Protein AF-A0A6B1DCE7-F1 (afdb_monomer_lite)

Sequence (187 aa):
MTRAYEGALPPVNQLILGILLLEETENAVTGAQAASMLTLWQALQSGTIQNQTERAALLRQIEGTLTESQIQAIGGLQLTFTDLNQWAQDNGIEMPRFGQGGQGGQGGQGGQGGILADMSQEERAAFRQEMQNLSPEERRERLQEMGVEIPEGGFQGQGGQGGPGGGGRLSFLMGPLIELLESKAAF

pLDDT: mean 73.93, std 21.39, range [27.8, 96.31]

Secondary structure (DSSP, 8-state):
-----TTBPPHHHHHHHHHHHHTTSTTPPPHHHHHHHHHHHHHHHTS----HHHHHHHHHHHHTTS-HHHHHHHHHT--BHHHHHHHHHHTT-----TTS--S-------S---GGGTS-HHHHHHHHHHHHHS-HHHHHHHHHHTT----TTTT-----S--SSTTTTSGGGHHHHHHHHHHHHT-

Structure (mmCIF, N/CA/C/O backbone):
data_AF-A0A6B1DCE7-F1
#
_entry.id   AF-A0A6B1DCE7-F1
#
loop_
_atom_site.group_PDB
_atom_site.id
_atom_site.type_symbol
_atom_site.label_atom_id
_atom_site.label_alt_id
_atom_site.label_comp_id
_atom_site.label_asym_id
_atom_site.label_entity_id
_atom_site.label_seq_id
_atom_site.pdbx_PDB_ins_code
_atom_site.Cartn_x
_atom_site.Cartn_y
_atom_site.Cartn_z
_atom_site.occupancy
_atom_site.B_iso_or_equiv
_atom_site.auth_seq_id
_atom_site.auth_comp_id
_atom_site.auth_asym_id
_atom_site.auth_atom_id
_atom_site.pdbx_PDB_model_num
ATOM 1 N N . MET A 1 1 ? 10.434 -6.319 9.485 1.00 51.53 1 MET A N 1
ATOM 2 C CA . MET A 1 1 ? 10.815 -6.504 8.075 1.00 51.53 1 MET A CA 1
ATOM 3 C C . MET A 1 1 ? 10.177 -7.779 7.556 1.00 51.53 1 MET A C 1
ATOM 5 O O . MET A 1 1 ? 10.291 -8.818 8.201 1.00 51.53 1 MET A O 1
ATOM 9 N N . THR A 1 2 ? 9.501 -7.692 6.414 1.00 57.50 2 THR A N 1
ATOM 10 C CA . THR A 1 2 ? 8.890 -8.818 5.696 1.00 57.50 2 THR A CA 1
ATOM 11 C C . THR A 1 2 ? 9.949 -9.817 5.220 1.00 57.50 2 THR A C 1
ATOM 13 O O . THR A 1 2 ? 11.090 -9.451 4.926 1.00 57.50 2 THR A O 1
ATOM 16 N N . ARG A 1 3 ? 9.608 -11.110 5.251 1.00 65.06 3 ARG A N 1
ATOM 17 C CA . ARG A 1 3 ? 10.576 -12.206 5.101 1.00 65.06 3 ARG A CA 1
ATOM 18 C C . ARG A 1 3 ? 10.869 -12.479 3.625 1.00 65.06 3 ARG A C 1
ATOM 20 O O . ARG A 1 3 ? 9.986 -12.367 2.778 1.00 65.06 3 ARG A O 1
ATOM 27 N N . ALA A 1 4 ? 12.108 -12.869 3.335 1.00 65.19 4 ALA A N 1
ATOM 28 C CA . ALA A 1 4 ? 12.479 -13.440 2.047 1.00 65.19 4 ALA A CA 1
ATOM 29 C C . ALA A 1 4 ? 12.208 -14.952 2.090 1.00 65.19 4 ALA A C 1
ATOM 31 O O . ALA A 1 4 ? 12.854 -15.681 2.840 1.00 65.19 4 ALA A O 1
ATOM 32 N N . TYR A 1 5 ? 11.227 -15.399 1.317 1.00 77.31 5 TYR A N 1
ATOM 33 C CA . TYR A 1 5 ? 10.915 -16.803 1.040 1.00 77.31 5 TYR A CA 1
ATOM 34 C C . TYR A 1 5 ? 10.650 -16.947 -0.463 1.00 77.31 5 TYR A C 1
ATOM 36 O O . TYR A 1 5 ? 10.593 -15.955 -1.194 1.00 77.31 5 TYR A O 1
ATOM 44 N N . GLU A 1 6 ? 10.562 -18.180 -0.947 1.00 71.50 6 GLU A N 1
ATOM 45 C CA . GLU A 1 6 ? 10.393 -18.452 -2.373 1.00 71.50 6 GLU A CA 1
ATOM 46 C C . GLU A 1 6 ? 9.098 -17.821 -2.907 1.00 71.50 6 GLU A C 1
ATOM 48 O O . GLU A 1 6 ? 8.027 -17.996 -2.334 1.00 71.50 6 GLU A O 1
ATOM 53 N N . GLY A 1 7 ? 9.209 -17.030 -3.978 1.00 76.00 7 GLY A N 1
ATOM 54 C CA . GLY A 1 7 ? 8.063 -16.336 -4.577 1.00 76.00 7 GLY A CA 1
ATOM 55 C C . GLY A 1 7 ? 7.512 -15.149 -3.776 1.00 76.00 7 GLY A C 1
ATOM 56 O O . GLY A 1 7 ? 6.496 -14.583 -4.186 1.00 76.00 7 GLY A O 1
ATOM 57 N N . ALA A 1 8 ? 8.167 -14.751 -2.678 1.00 83.94 8 ALA A N 1
ATOM 58 C CA . ALA A 1 8 ? 7.750 -13.612 -1.866 1.00 83.94 8 ALA A CA 1
ATOM 59 C C . ALA A 1 8 ? 7.678 -12.322 -2.693 1.00 83.94 8 ALA A C 1
ATOM 61 O O . ALA A 1 8 ? 8.561 -12.027 -3.508 1.00 83.94 8 ALA A O 1
ATOM 62 N N . LEU A 1 9 ? 6.653 -11.510 -2.435 1.00 86.00 9 LEU A N 1
ATOM 63 C CA . LEU A 1 9 ? 6.586 -10.171 -3.012 1.00 86.00 9 LEU A CA 1
ATOM 64 C C . LEU A 1 9 ? 7.781 -9.319 -2.547 1.00 86.00 9 LEU A C 1
ATOM 66 O O . LEU A 1 9 ? 8.346 -9.550 -1.474 1.00 86.00 9 LEU A O 1
ATOM 70 N N . PRO A 1 10 ? 8.159 -8.268 -3.294 1.00 86.38 10 PRO A N 1
ATOM 71 C CA . PRO A 1 10 ? 9.117 -7.286 -2.797 1.00 86.38 10 PRO A CA 1
ATOM 72 C C . PRO A 1 10 ? 8.680 -6.717 -1.430 1.00 86.38 10 PRO A C 1
ATOM 74 O O . PRO A 1 10 ? 7.480 -6.511 -1.231 1.00 86.38 10 PRO A O 1
ATOM 77 N N . PRO A 1 11 ? 9.606 -6.410 -0.498 1.00 86.50 11 PRO A N 1
ATOM 78 C CA . PRO A 1 11 ? 9.264 -6.066 0.888 1.00 86.50 11 PRO A CA 1
ATOM 79 C C . PRO A 1 11 ? 8.241 -4.938 1.054 1.00 86.50 11 PRO A C 1
ATOM 81 O O . PRO A 1 11 ? 7.346 -5.037 1.889 1.00 86.50 11 PRO A O 1
ATOM 84 N N . VAL A 1 12 ? 8.346 -3.893 0.229 1.00 87.62 12 VAL A N 1
ATOM 85 C CA . VAL A 1 12 ? 7.405 -2.760 0.216 1.00 87.62 12 VAL A CA 1
ATOM 86 C C . VAL A 1 12 ? 6.000 -3.211 -0.170 1.00 87.62 12 VAL A C 1
ATOM 88 O O . VAL A 1 12 ? 5.023 -2.743 0.396 1.00 87.62 12 VAL A O 1
ATOM 91 N N . ASN A 1 13 ? 5.885 -4.163 -1.087 1.00 88.88 13 ASN A N 1
ATOM 92 C CA . ASN A 1 13 ? 4.596 -4.621 -1.589 1.00 88.88 13 ASN A CA 1
ATOM 93 C C . ASN A 1 13 ? 3.954 -5.607 -0.618 1.00 88.88 13 ASN A C 1
ATOM 95 O O . ASN A 1 13 ? 2.744 -5.565 -0.442 1.00 88.88 13 ASN A O 1
ATOM 99 N N . GLN A 1 14 ? 4.764 -6.427 0.066 1.00 91.38 14 GLN A N 1
ATOM 100 C CA . GLN A 1 14 ? 4.292 -7.202 1.216 1.00 91.38 14 GLN A CA 1
ATOM 101 C C . GLN A 1 14 ? 3.740 -6.279 2.310 1.00 91.38 14 GLN A C 1
ATOM 103 O O . GLN A 1 14 ? 2.728 -6.602 2.914 1.00 91.38 14 GLN A O 1
ATOM 108 N N . LEU A 1 15 ? 4.376 -5.127 2.554 1.00 91.94 15 LEU A N 1
ATOM 109 C CA . LEU A 1 15 ? 3.881 -4.157 3.530 1.00 91.94 15 LEU A CA 1
ATOM 110 C C . LEU A 1 15 ? 2.551 -3.536 3.081 1.00 91.94 15 LEU A C 1
ATOM 112 O O . LEU A 1 15 ? 1.607 -3.521 3.860 1.00 91.94 15 LEU A O 1
ATOM 116 N N . ILE A 1 16 ? 2.460 -3.069 1.832 1.00 93.25 16 ILE A N 1
ATOM 117 C CA . ILE A 1 16 ? 1.236 -2.449 1.302 1.00 93.25 16 ILE A CA 1
ATOM 118 C C . ILE A 1 16 ? 0.069 -3.447 1.295 1.00 93.25 16 ILE A C 1
ATOM 120 O O . ILE A 1 16 ? -0.969 -3.178 1.894 1.00 93.25 16 ILE A O 1
ATOM 124 N N . LEU A 1 17 ? 0.245 -4.610 0.656 1.00 93.12 17 LEU A N 1
ATOM 125 C CA . LEU A 1 17 ? -0.795 -5.640 0.585 1.00 93.12 17 LEU A CA 1
ATOM 126 C C . LEU A 1 17 ? -1.107 -6.217 1.970 1.00 93.12 17 LEU A C 1
ATOM 128 O O . LEU A 1 17 ? -2.260 -6.485 2.279 1.00 93.12 17 LEU A O 1
ATOM 132 N N . GLY A 1 18 ? -0.096 -6.346 2.828 1.00 94.44 18 GLY A N 1
ATOM 133 C CA . GLY A 1 18 ? -0.274 -6.752 4.214 1.00 94.44 18 GLY A CA 1
ATOM 134 C C . GLY A 1 18 ? -1.189 -5.803 4.979 1.00 94.44 18 GLY A C 1
ATOM 135 O O . GLY A 1 18 ? -2.140 -6.268 5.589 1.00 94.44 18 GLY A O 1
ATOM 136 N N . ILE A 1 19 ? -0.956 -4.487 4.905 1.00 94.88 19 ILE A N 1
ATOM 137 C CA . ILE A 1 19 ? -1.818 -3.480 5.548 1.00 94.88 19 ILE A CA 1
ATOM 138 C C . ILE A 1 19 ? -3.258 -3.576 5.032 1.00 94.88 19 ILE A C 1
ATOM 140 O O . ILE A 1 19 ? -4.184 -3.518 5.832 1.00 94.88 19 ILE A O 1
ATOM 144 N N . LEU A 1 20 ? -3.445 -3.768 3.723 1.00 95.00 20 LEU A N 1
ATOM 145 C CA . LEU A 1 20 ? -4.772 -3.938 3.125 1.00 95.00 20 LEU A CA 1
ATOM 146 C C . LEU A 1 20 ? -5.492 -5.183 3.666 1.00 95.00 20 LEU A C 1
ATOM 148 O O . LEU A 1 20 ? -6.671 -5.115 3.986 1.00 95.00 20 LEU A O 1
ATOM 152 N N . LEU A 1 21 ? -4.780 -6.302 3.811 1.00 94.56 21 LEU A N 1
ATOM 153 C CA . LEU A 1 21 ? -5.347 -7.559 4.308 1.00 94.56 21 LEU A CA 1
ATOM 154 C C . LEU A 1 21 ? -5.542 -7.584 5.830 1.00 94.56 21 LEU A C 1
ATOM 156 O O . LEU A 1 21 ? -6.381 -8.335 6.320 1.00 94.56 21 LEU A O 1
ATOM 160 N N . LEU A 1 22 ? -4.812 -6.763 6.594 1.00 95.00 22 LEU A N 1
ATOM 161 C CA . LEU A 1 22 ? -5.027 -6.642 8.042 1.00 95.00 22 LEU A CA 1
ATOM 162 C C . LEU A 1 22 ? -6.440 -6.161 8.383 1.00 95.00 22 LEU A C 1
ATOM 164 O O . LEU A 1 22 ? -6.936 -6.483 9.461 1.00 95.00 22 LEU A O 1
ATOM 168 N N . GLU A 1 23 ? -7.089 -5.430 7.482 1.00 91.94 23 GLU A N 1
ATOM 169 C CA . GLU A 1 23 ? -8.447 -4.911 7.661 1.00 91.94 23 GLU A CA 1
ATOM 170 C C . GLU A 1 23 ? -9.513 -5.982 7.820 1.00 91.94 23 GLU A C 1
ATOM 172 O O . GLU A 1 23 ? -10.524 -5.763 8.482 1.00 91.94 23 GLU A O 1
ATOM 177 N N . GLU A 1 24 ? -9.260 -7.164 7.274 1.00 86.44 24 GLU A N 1
ATOM 178 C CA . GLU A 1 24 ? -10.148 -8.313 7.410 1.00 86.44 24 GLU A CA 1
ATOM 179 C C . GLU A 1 24 ? -9.849 -9.122 8.684 1.00 86.44 24 GLU A C 1
ATOM 181 O O . GLU A 1 24 ? -10.349 -10.231 8.868 1.00 86.44 24 GLU A O 1
ATOM 186 N N . THR A 1 25 ? -9.022 -8.578 9.584 1.00 89.94 25 THR A N 1
ATOM 187 C CA . THR A 1 25 ? -8.556 -9.252 10.799 1.00 89.94 25 THR A CA 1
ATOM 188 C C . THR A 1 25 ? -8.749 -8.390 12.045 1.00 89.94 25 THR A C 1
ATOM 190 O O . THR A 1 25 ? -8.992 -7.187 11.989 1.00 89.94 25 THR A O 1
ATOM 193 N N . GLU A 1 26 ? -8.550 -9.000 13.213 1.00 90.50 26 GLU A N 1
ATOM 194 C CA . GLU A 1 26 ? -8.489 -8.292 14.501 1.00 90.50 26 GLU A CA 1
ATOM 195 C C . GLU A 1 26 ? -7.311 -7.305 14.616 1.00 90.50 26 GLU A C 1
ATOM 197 O O . GLU A 1 26 ? -7.282 -6.476 15.522 1.00 90.50 26 GLU A O 1
ATOM 202 N N . ASN A 1 27 ? -6.348 -7.375 13.692 1.00 93.75 27 ASN A N 1
ATOM 203 C CA . ASN A 1 27 ? -5.159 -6.530 13.657 1.00 93.75 27 ASN A CA 1
ATOM 204 C C . ASN A 1 27 ? -5.308 -5.334 12.695 1.00 93.75 27 ASN A C 1
ATOM 206 O O . ASN A 1 27 ? -4.298 -4.740 12.308 1.00 93.75 27 ASN A O 1
ATOM 210 N N . ALA A 1 28 ? -6.536 -4.970 12.311 1.00 95.31 28 ALA A N 1
ATOM 211 C CA . ALA A 1 28 ? -6.817 -3.807 11.468 1.00 95.31 28 ALA A CA 1
ATOM 212 C C . ALA A 1 28 ? -6.093 -2.545 11.967 1.00 95.31 28 ALA A C 1
ATOM 214 O O . ALA A 1 28 ? -5.902 -2.343 13.174 1.00 95.31 28 ALA A O 1
ATOM 215 N N . VAL A 1 29 ? -5.666 -1.682 11.044 1.00 95.19 29 VAL A N 1
ATOM 216 C CA . VAL A 1 29 ? -4.935 -0.474 11.445 1.00 95.19 29 VAL A CA 1
ATOM 217 C C . VAL A 1 29 ? -5.897 0.528 12.087 1.00 95.19 29 VAL A C 1
ATOM 219 O O . VAL A 1 29 ? -7.064 0.638 11.714 1.00 95.19 29 VAL A O 1
ATOM 222 N N . THR A 1 30 ? -5.432 1.250 13.103 1.00 95.75 30 THR A N 1
ATOM 223 C CA . THR A 1 30 ? -6.243 2.271 13.792 1.00 95.75 30 THR A CA 1
ATOM 224 C C . THR A 1 30 ? -6.254 3.592 13.017 1.00 95.75 30 THR A C 1
ATOM 226 O O . THR A 1 30 ? -5.345 3.852 12.228 1.00 95.75 30 THR A O 1
ATOM 229 N N . GLY A 1 31 ? -7.224 4.477 13.282 1.00 94.88 31 GLY A N 1
ATOM 230 C CA . GLY A 1 31 ? -7.277 5.810 12.659 1.00 94.88 31 GLY A CA 1
ATOM 231 C C . GLY A 1 31 ? -6.020 6.655 12.915 1.00 94.88 31 GLY A C 1
ATOM 232 O O . GLY A 1 31 ? -5.472 7.265 11.999 1.00 94.88 31 GLY A O 1
ATOM 233 N N . ALA A 1 32 ? -5.467 6.598 14.133 1.00 94.69 32 ALA A N 1
ATOM 234 C CA . ALA A 1 32 ? -4.225 7.298 14.484 1.00 94.69 32 ALA A CA 1
ATOM 235 C C . ALA A 1 32 ? -2.997 6.771 13.713 1.00 94.69 32 ALA A C 1
ATOM 237 O O . ALA A 1 32 ? -2.148 7.549 13.263 1.00 94.69 32 ALA A O 1
ATOM 238 N N . GLN A 1 33 ? -2.908 5.448 13.533 1.00 96.06 33 GLN A N 1
ATOM 239 C CA . GLN A 1 33 ? -1.874 4.834 12.696 1.00 96.06 33 GLN A CA 1
ATOM 240 C C . GLN A 1 33 ? -2.069 5.216 11.228 1.00 96.06 33 GLN A C 1
ATOM 242 O O . GLN A 1 33 ? -1.103 5.581 10.559 1.00 96.06 33 GLN A O 1
ATOM 247 N N . ALA A 1 34 ? -3.314 5.192 10.746 1.00 96.31 34 ALA A N 1
ATOM 248 C CA . ALA A 1 34 ? -3.653 5.524 9.373 1.00 96.31 34 ALA A CA 1
ATOM 249 C C . ALA A 1 34 ? -3.264 6.963 9.009 1.00 96.31 34 ALA A C 1
ATOM 251 O O . ALA A 1 34 ? -2.566 7.167 8.019 1.00 96.31 34 ALA A O 1
ATOM 252 N N . ALA A 1 35 ? -3.603 7.942 9.854 1.00 94.94 35 ALA A N 1
ATOM 253 C CA . ALA A 1 35 ? -3.233 9.344 9.653 1.00 94.94 35 ALA A CA 1
ATOM 254 C C . ALA A 1 35 ? -1.707 9.548 9.586 1.00 94.94 35 ALA A C 1
ATOM 256 O O . ALA A 1 35 ? -1.194 10.280 8.733 1.00 94.94 35 ALA A O 1
ATOM 257 N N . SER A 1 36 ? -0.969 8.855 10.460 1.00 94.75 36 SER A N 1
ATOM 258 C CA . SER A 1 36 ? 0.497 8.895 10.483 1.00 94.75 36 SER A CA 1
ATOM 259 C C . SER A 1 36 ? 1.099 8.291 9.209 1.00 94.75 36 SER A C 1
ATOM 261 O O . SER A 1 36 ? 1.980 8.889 8.591 1.00 94.75 36 SER A O 1
ATOM 263 N N . MET A 1 37 ? 0.608 7.122 8.787 1.00 95.56 37 MET A N 1
ATOM 264 C CA . MET A 1 37 ? 1.077 6.436 7.581 1.00 95.56 37 MET A CA 1
ATOM 265 C C . MET A 1 37 ? 0.727 7.190 6.301 1.00 95.56 37 MET A C 1
ATOM 267 O O . MET A 1 37 ? 1.562 7.251 5.401 1.00 95.56 37 MET A O 1
ATOM 271 N N . LEU A 1 38 ? -0.469 7.779 6.217 1.00 94.62 38 LEU A N 1
ATOM 272 C CA . LEU A 1 38 ? -0.962 8.481 5.031 1.00 94.62 38 LEU A CA 1
ATOM 273 C C . LEU A 1 38 ? 0.033 9.544 4.557 1.00 94.62 38 LEU A C 1
ATOM 275 O O . LEU A 1 38 ? 0.429 9.557 3.393 1.00 94.62 38 LEU A O 1
ATOM 279 N N . THR A 1 39 ? 0.518 10.368 5.487 1.00 92.94 39 THR A N 1
ATOM 280 C CA . THR A 1 39 ? 1.479 11.438 5.183 1.00 92.94 39 THR A CA 1
ATOM 281 C C . THR A 1 39 ? 2.796 10.874 4.629 1.00 92.94 39 THR A C 1
ATOM 283 O O . THR A 1 39 ? 3.367 11.406 3.676 1.00 92.94 39 THR A O 1
ATOM 286 N N . LEU A 1 40 ? 3.277 9.763 5.195 1.00 93.19 40 LEU A N 1
ATOM 287 C CA . LEU A 1 40 ? 4.529 9.122 4.784 1.00 93.19 40 LEU A CA 1
ATOM 288 C C . LEU A 1 40 ? 4.408 8.450 3.409 1.00 93.19 40 LEU A C 1
ATOM 290 O O . LEU A 1 40 ? 5.321 8.548 2.585 1.00 93.19 40 LEU A O 1
ATOM 294 N N . TRP A 1 41 ? 3.276 7.801 3.134 1.00 92.94 41 TRP A N 1
ATOM 295 C CA . TRP A 1 41 ? 3.000 7.179 1.841 1.00 92.94 41 TRP A CA 1
ATOM 296 C C . TRP A 1 41 ? 2.812 8.211 0.728 1.00 92.94 41 TRP A C 1
ATOM 298 O O . TRP A 1 41 ? 3.367 8.029 -0.356 1.00 92.94 41 TRP A O 1
ATOM 308 N N . GLN A 1 42 ? 2.128 9.326 0.997 1.00 90.75 42 GLN A N 1
ATOM 309 C CA . GLN A 1 42 ? 2.006 10.437 0.047 1.00 90.75 42 GLN A CA 1
ATOM 310 C C . GLN A 1 42 ? 3.374 11.057 -0.280 1.00 90.75 42 GLN A C 1
ATOM 312 O O . GLN A 1 42 ? 3.669 11.326 -1.448 1.00 90.75 42 GLN A O 1
ATOM 317 N N . ALA A 1 43 ? 4.256 11.214 0.715 1.00 89.56 43 ALA A N 1
ATOM 318 C CA . ALA A 1 43 ? 5.625 11.678 0.484 1.00 89.56 43 ALA A CA 1
ATOM 319 C C . ALA A 1 43 ? 6.399 10.727 -0.450 1.00 89.56 43 ALA A C 1
ATOM 321 O O . ALA A 1 43 ? 7.022 11.180 -1.414 1.00 89.56 43 ALA A O 1
ATOM 322 N N . LEU A 1 44 ? 6.293 9.410 -0.234 1.00 87.00 44 LEU A N 1
ATOM 323 C CA . LEU A 1 44 ? 6.890 8.399 -1.116 1.00 87.00 44 LEU A CA 1
ATOM 324 C C . LEU A 1 44 ? 6.282 8.399 -2.528 1.00 87.00 44 LEU A C 1
ATOM 326 O O . LEU A 1 44 ? 7.015 8.200 -3.500 1.00 87.00 44 LEU A O 1
ATOM 330 N N . GLN A 1 45 ? 4.972 8.628 -2.653 1.00 84.94 45 GLN A N 1
ATOM 331 C CA . GLN A 1 45 ? 4.258 8.660 -3.934 1.00 84.94 45 GLN A CA 1
ATOM 332 C C . GLN A 1 45 ? 4.588 9.902 -4.762 1.00 84.94 45 GLN A C 1
ATOM 334 O O . GLN A 1 45 ? 4.678 9.810 -5.984 1.00 84.94 45 GLN A O 1
ATOM 339 N N . SER A 1 46 ? 4.809 11.048 -4.111 1.00 84.38 46 SER A N 1
ATOM 340 C CA . SER A 1 46 ? 5.084 12.328 -4.779 1.00 84.38 46 SER A CA 1
ATOM 341 C C . SER A 1 46 ? 6.302 12.297 -5.711 1.00 84.38 46 SER A C 1
ATOM 343 O O . SER A 1 46 ? 6.461 13.176 -6.554 1.00 84.38 46 SER A O 1
ATOM 345 N N . GLY A 1 47 ? 7.200 11.321 -5.537 1.00 78.12 47 GLY A N 1
ATOM 346 C CA . GLY A 1 47 ? 8.439 11.219 -6.303 1.00 78.12 47 GLY A CA 1
ATOM 347 C C . GLY A 1 47 ? 9.446 12.329 -5.994 1.00 78.12 47 GLY A C 1
ATOM 348 O O . GLY A 1 47 ? 10.504 12.372 -6.614 1.00 78.12 47 GLY A O 1
ATOM 349 N N . THR A 1 48 ? 9.168 13.212 -5.032 1.00 80.50 48 THR A N 1
ATOM 350 C CA . THR A 1 48 ? 10.102 14.273 -4.619 1.00 80.50 48 THR A CA 1
ATOM 351 C C . THR A 1 48 ? 11.361 13.693 -3.975 1.00 80.50 48 THR A C 1
ATOM 353 O O . THR A 1 48 ? 12.463 14.203 -4.174 1.00 80.50 48 THR A O 1
ATOM 356 N N . ILE A 1 49 ? 11.219 12.565 -3.278 1.00 81.88 49 ILE A N 1
ATOM 357 C CA . ILE A 1 49 ? 12.320 11.858 -2.634 1.00 81.88 49 ILE A CA 1
ATOM 358 C C . ILE A 1 49 ? 12.948 10.882 -3.635 1.00 81.88 49 ILE A C 1
ATOM 360 O O . ILE A 1 49 ? 12.474 9.763 -3.845 1.00 81.88 49 ILE A O 1
ATOM 364 N N . GLN A 1 50 ? 14.045 11.312 -4.255 1.00 79.56 50 GLN A N 1
ATOM 365 C CA . GLN A 1 50 ? 14.811 10.509 -5.218 1.00 79.56 50 GLN A CA 1
ATOM 366 C C . GLN A 1 50 ? 15.859 9.616 -4.534 1.00 79.56 50 GLN A C 1
ATOM 368 O O . GLN A 1 50 ? 16.233 8.564 -5.054 1.00 79.56 50 GLN A O 1
ATOM 373 N N . ASN A 1 51 ? 16.331 10.015 -3.348 1.00 87.44 51 ASN A N 1
ATOM 374 C CA . ASN A 1 51 ? 17.391 9.321 -2.627 1.00 87.44 51 ASN A CA 1
ATOM 375 C C . ASN A 1 51 ? 16.901 7.979 -2.052 1.00 87.44 51 ASN A C 1
ATOM 377 O O . ASN A 1 51 ? 15.965 7.933 -1.257 1.00 87.44 51 ASN A O 1
ATOM 381 N N . GLN A 1 52 ? 17.564 6.874 -2.407 1.00 81.75 52 GLN A N 1
ATOM 382 C CA . GLN A 1 52 ? 17.171 5.533 -1.956 1.00 81.75 52 GLN A CA 1
ATOM 383 C C . GLN A 1 52 ? 17.279 5.338 -0.435 1.00 81.75 52 GLN A C 1
ATOM 385 O O . GLN A 1 52 ? 16.423 4.681 0.155 1.00 81.75 52 GLN A O 1
ATOM 390 N N . THR A 1 53 ? 18.291 5.920 0.211 1.00 88.00 53 THR A N 1
ATOM 391 C CA . THR A 1 53 ? 18.476 5.862 1.669 1.00 88.00 53 THR A CA 1
ATOM 392 C C . THR A 1 53 ? 17.343 6.574 2.396 1.00 88.00 53 THR A C 1
ATOM 394 O O . THR A 1 53 ? 16.828 6.062 3.388 1.00 88.00 53 THR A O 1
ATOM 397 N N . GLU A 1 54 ? 16.931 7.733 1.886 1.00 89.31 54 GLU A N 1
ATOM 398 C CA . GLU A 1 54 ? 15.820 8.505 2.441 1.00 89.31 54 GLU A CA 1
ATOM 399 C C . GLU A 1 54 ? 14.493 7.763 2.262 1.00 89.31 54 GLU A C 1
ATOM 401 O O . GLU A 1 54 ? 13.759 7.568 3.227 1.00 89.31 54 GLU A O 1
ATOM 406 N N . ARG A 1 55 ? 14.239 7.209 1.070 1.00 87.62 55 ARG A N 1
ATOM 407 C CA . ARG A 1 55 ? 13.069 6.347 0.831 1.00 87.62 55 ARG A CA 1
ATOM 408 C C . ARG A 1 55 ? 13.036 5.148 1.777 1.00 87.62 55 ARG A C 1
ATOM 410 O O . ARG A 1 55 ? 11.988 4.837 2.335 1.00 87.62 55 ARG A O 1
ATOM 417 N N . ALA A 1 56 ? 14.174 4.487 1.988 1.00 87.31 56 ALA A N 1
ATOM 418 C CA . ALA A 1 56 ? 14.280 3.377 2.932 1.00 87.31 56 ALA A CA 1
ATOM 419 C C . ALA A 1 56 ? 14.033 3.822 4.384 1.00 87.31 56 ALA A C 1
ATOM 421 O O . ALA A 1 56 ? 13.461 3.063 5.164 1.00 87.31 56 ALA A O 1
ATOM 422 N N . ALA A 1 57 ? 14.435 5.040 4.758 1.00 90.94 57 ALA A N 1
ATOM 423 C CA . ALA A 1 57 ? 14.144 5.598 6.075 1.00 90.94 57 ALA A CA 1
ATOM 424 C C . ALA A 1 57 ? 12.645 5.852 6.275 1.00 90.94 57 ALA A C 1
ATOM 426 O O . ALA A 1 57 ? 12.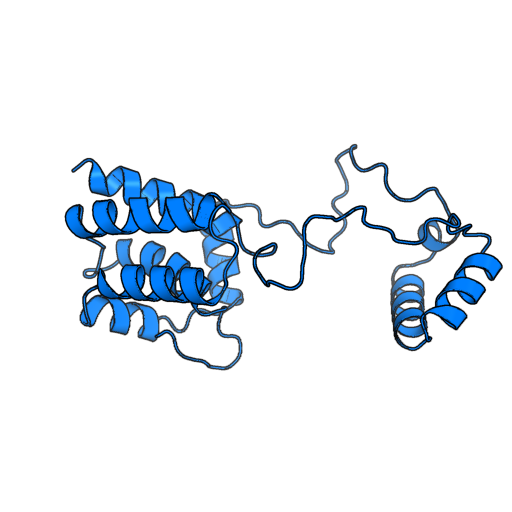112 5.452 7.308 1.00 90.94 57 ALA A O 1
ATOM 427 N N . LEU A 1 58 ? 11.959 6.419 5.278 1.00 91.25 58 LEU A N 1
ATOM 428 C CA . LEU A 1 58 ? 10.506 6.611 5.320 1.00 91.25 58 LEU A CA 1
ATOM 429 C C . LEU A 1 58 ? 9.760 5.278 5.423 1.00 91.25 58 LEU A C 1
ATOM 431 O O . LEU A 1 58 ? 8.842 5.152 6.225 1.00 91.25 58 LEU A O 1
ATOM 435 N N . LEU A 1 59 ? 10.185 4.261 4.670 1.00 90.88 59 LEU A N 1
ATOM 436 C CA . LEU A 1 59 ? 9.601 2.920 4.759 1.00 90.88 59 LEU A CA 1
ATOM 437 C C . LEU A 1 59 ? 9.757 2.310 6.158 1.00 90.88 59 LEU A C 1
ATOM 439 O O . LEU A 1 59 ? 8.806 1.734 6.679 1.00 90.88 59 LEU A O 1
ATOM 443 N N . ARG A 1 60 ? 10.918 2.483 6.805 1.00 91.75 60 ARG A N 1
ATOM 444 C CA . ARG A 1 60 ? 11.103 2.071 8.209 1.00 91.75 60 ARG A CA 1
ATOM 445 C C . ARG A 1 60 ? 10.218 2.863 9.166 1.00 91.75 60 ARG A C 1
ATOM 447 O O . ARG A 1 60 ? 9.753 2.306 10.152 1.00 91.75 60 ARG A O 1
ATOM 454 N N . GLN A 1 61 ? 9.997 4.148 8.900 1.00 93.69 61 GLN A N 1
ATOM 455 C CA . GLN A 1 61 ? 9.116 4.972 9.721 1.00 93.69 61 GLN A CA 1
ATOM 456 C C . GLN A 1 61 ? 7.659 4.518 9.603 1.00 93.69 61 GLN A C 1
ATOM 458 O O . GLN A 1 61 ? 6.991 4.411 10.624 1.00 93.69 61 GLN A O 1
ATOM 463 N N . ILE A 1 62 ? 7.195 4.195 8.390 1.00 94.00 62 ILE A N 1
ATOM 464 C CA . ILE A 1 62 ? 5.873 3.599 8.156 1.00 94.00 62 ILE A CA 1
ATOM 465 C C . ILE A 1 62 ? 5.751 2.288 8.926 1.00 94.00 62 ILE A C 1
ATOM 467 O O . ILE A 1 62 ? 4.797 2.103 9.673 1.00 94.00 62 ILE A O 1
ATOM 471 N N . GLU A 1 63 ? 6.733 1.397 8.793 1.00 91.81 63 GLU A N 1
ATOM 472 C CA . GLU A 1 63 ? 6.742 0.129 9.522 1.00 91.81 63 GLU A CA 1
ATOM 473 C C . GLU A 1 63 ? 6.687 0.348 11.043 1.00 91.81 63 GLU A C 1
ATOM 475 O O . GLU A 1 63 ? 5.947 -0.340 11.737 1.00 91.81 63 GLU A O 1
ATOM 480 N N . GLY A 1 64 ? 7.395 1.360 11.551 1.00 93.69 64 GLY A N 1
ATOM 481 C CA . GLY A 1 64 ? 7.386 1.740 12.964 1.00 93.69 64 GLY A CA 1
ATOM 482 C C . GLY A 1 64 ? 6.063 2.319 13.478 1.00 93.69 64 GLY A C 1
ATOM 483 O O . GLY A 1 64 ? 5.925 2.501 14.685 1.00 93.69 64 GLY A O 1
ATOM 484 N N . THR A 1 65 ? 5.092 2.612 12.606 1.00 95.38 65 THR A N 1
ATOM 485 C CA . THR A 1 65 ? 3.729 2.981 13.033 1.00 95.38 65 THR A CA 1
ATOM 486 C C . THR A 1 65 ? 2.861 1.762 13.355 1.00 95.38 65 THR A C 1
ATOM 488 O O . THR A 1 65 ? 1.866 1.883 14.074 1.00 95.38 65 THR A O 1
ATOM 491 N N . LEU A 1 66 ? 3.224 0.586 12.839 1.00 94.75 66 LEU A N 1
ATOM 492 C CA . LEU A 1 66 ? 2.517 -0.663 13.087 1.00 94.75 66 LEU A CA 1
ATOM 493 C C . LEU A 1 66 ? 2.975 -1.278 14.413 1.00 94.75 66 LEU A C 1
ATOM 495 O O . LEU A 1 66 ? 4.122 -1.143 14.836 1.00 94.75 66 LEU A O 1
ATOM 499 N N . THR A 1 67 ? 2.060 -1.976 15.075 1.00 95.25 67 THR A N 1
ATOM 500 C CA . THR A 1 67 ? 2.366 -2.756 16.279 1.00 95.25 67 THR A CA 1
ATOM 501 C C . THR A 1 67 ? 3.132 -4.027 15.919 1.00 95.25 67 THR A C 1
ATOM 503 O O . THR A 1 67 ? 3.069 -4.518 14.791 1.00 95.25 67 THR A O 1
ATOM 506 N N . GLU A 1 68 ? 3.821 -4.616 16.897 1.00 92.44 68 GLU A N 1
ATOM 507 C CA . GLU A 1 68 ? 4.518 -5.887 16.686 1.00 92.44 68 GLU A CA 1
ATOM 508 C C . GLU A 1 68 ? 3.559 -6.997 16.226 1.00 92.44 68 GLU A C 1
ATOM 510 O O . GLU A 1 68 ? 3.879 -7.729 15.291 1.00 92.44 68 GLU A O 1
ATOM 515 N N . SER A 1 69 ? 2.354 -7.068 16.802 1.00 93.31 69 SER A N 1
ATOM 516 C CA . SER A 1 69 ? 1.309 -8.018 16.399 1.00 93.31 69 SER A CA 1
ATOM 517 C C . SER A 1 69 ? 0.900 -7.850 14.934 1.00 93.31 69 SER A C 1
ATOM 519 O O . SER A 1 69 ? 0.801 -8.839 14.213 1.00 93.31 69 SER A O 1
ATOM 521 N N . GLN A 1 70 ? 0.750 -6.611 14.456 1.00 95.25 70 GLN A N 1
ATOM 522 C CA . GLN A 1 70 ? 0.448 -6.316 13.050 1.00 95.25 70 GLN A CA 1
ATOM 523 C C . GLN A 1 70 ? 1.586 -6.744 12.116 1.00 95.25 70 GLN A C 1
ATOM 525 O O . GLN A 1 70 ? 1.343 -7.371 11.088 1.00 95.25 70 GLN A O 1
ATOM 530 N N . ILE A 1 71 ? 2.840 -6.470 12.487 1.00 92.44 71 ILE A N 1
ATOM 531 C CA . ILE A 1 71 ? 4.008 -6.900 11.706 1.00 92.44 71 ILE A CA 1
ATOM 532 C C . ILE A 1 71 ? 4.117 -8.429 11.658 1.00 92.44 71 ILE A C 1
ATOM 534 O O . ILE A 1 71 ? 4.423 -8.996 10.605 1.00 92.44 71 ILE A O 1
ATOM 538 N N . GLN A 1 72 ? 3.854 -9.110 12.775 1.00 91.56 72 GLN A N 1
ATOM 539 C CA . GLN A 1 72 ? 3.836 -10.571 12.828 1.00 91.56 72 GLN A CA 1
ATOM 540 C C . GLN A 1 72 ? 2.700 -11.154 11.982 1.00 91.56 72 GLN A C 1
ATOM 542 O O . GLN A 1 72 ? 2.945 -12.104 11.239 1.00 91.56 72 GLN A O 1
ATOM 547 N N . ALA A 1 73 ? 1.504 -10.562 12.034 1.00 92.81 73 ALA A N 1
ATOM 548 C CA . ALA A 1 73 ? 0.369 -10.960 11.209 1.00 92.81 73 ALA A CA 1
ATOM 549 C C . ALA A 1 73 ? 0.692 -10.824 9.713 1.00 92.81 73 ALA A C 1
ATOM 551 O O . ALA A 1 73 ? 0.575 -11.806 8.984 1.00 92.81 73 ALA A O 1
ATOM 552 N N . ILE A 1 74 ? 1.226 -9.677 9.273 1.00 91.88 74 ILE A N 1
ATOM 553 C CA . ILE A 1 74 ? 1.675 -9.476 7.881 1.00 91.88 74 ILE A CA 1
ATOM 554 C C . ILE A 1 74 ? 2.731 -10.517 7.486 1.00 91.88 74 ILE A C 1
ATOM 556 O O . ILE A 1 74 ? 2.676 -11.091 6.400 1.00 91.88 74 ILE A O 1
ATOM 560 N N . GLY A 1 75 ?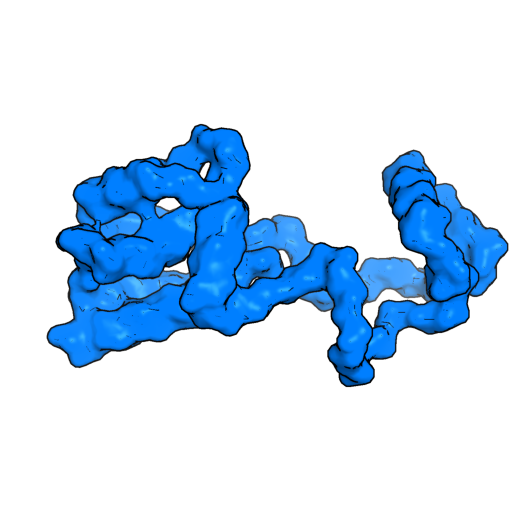 3.696 -10.795 8.366 1.00 89.31 75 GLY A N 1
ATOM 561 C CA . GLY A 1 75 ? 4.717 -11.815 8.121 1.00 89.31 75 GLY A CA 1
ATOM 562 C C . GLY A 1 75 ? 4.165 -13.244 8.044 1.00 89.31 75 GLY A C 1
ATOM 563 O O . GLY A 1 75 ? 4.748 -14.078 7.350 1.00 89.31 75 GLY A O 1
ATOM 564 N N . GLY A 1 76 ? 3.062 -13.524 8.742 1.00 89.75 76 GLY A N 1
ATOM 565 C CA . GLY A 1 76 ? 2.361 -14.807 8.738 1.00 89.75 76 GLY A CA 1
ATOM 566 C C . GLY A 1 76 ? 1.550 -15.069 7.470 1.00 89.75 76 GLY A C 1
ATOM 567 O O . GLY A 1 76 ? 1.338 -16.231 7.138 1.00 89.75 76 GLY A O 1
ATOM 568 N N . LEU A 1 77 ? 1.167 -14.020 6.732 1.00 90.00 77 LEU A N 1
ATOM 569 C CA . LEU A 1 77 ? 0.429 -14.146 5.469 1.00 90.00 77 LEU A CA 1
ATOM 570 C C . LEU A 1 77 ? 1.258 -14.777 4.342 1.00 90.00 77 LEU A C 1
ATOM 572 O O . LEU A 1 77 ? 0.683 -15.305 3.401 1.00 90.00 77 LEU A O 1
ATOM 576 N N . GLN A 1 78 ? 2.594 -14.704 4.417 1.00 90.06 78 GLN A N 1
ATOM 577 C CA . GLN A 1 78 ? 3.505 -15.225 3.385 1.00 90.06 78 GLN A CA 1
ATOM 578 C C . GLN A 1 78 ? 3.128 -14.799 1.948 1.00 90.06 78 GLN A C 1
ATOM 580 O O . GLN A 1 78 ? 3.183 -15.595 1.017 1.00 90.06 78 GLN A O 1
ATOM 585 N N . LEU A 1 79 ? 2.794 -13.516 1.776 1.00 89.88 79 LEU A N 1
ATOM 586 C CA . LEU A 1 79 ? 2.359 -12.908 0.516 1.00 89.88 79 LEU A CA 1
ATOM 587 C C . LEU A 1 79 ? 3.302 -13.143 -0.681 1.00 89.88 79 LEU A C 1
ATOM 589 O O . LEU A 1 79 ? 4.408 -12.592 -0.781 1.00 89.88 79 LEU A O 1
ATOM 593 N N . THR A 1 80 ? 2.782 -13.874 -1.660 1.00 89.31 80 THR A N 1
ATOM 594 C CA . THR A 1 80 ? 3.401 -14.173 -2.953 1.00 89.31 80 THR A CA 1
ATOM 595 C C . THR A 1 80 ? 2.771 -13.380 -4.103 1.00 89.31 80 THR A C 1
ATOM 597 O O . THR A 1 80 ? 1.774 -12.669 -3.954 1.00 89.31 80 THR A O 1
ATOM 600 N N . PHE A 1 81 ? 3.340 -13.518 -5.305 1.00 84.38 81 PHE A N 1
ATOM 601 C CA . PHE A 1 81 ? 2.719 -13.007 -6.534 1.00 84.38 81 PHE A CA 1
ATOM 602 C C . PHE A 1 81 ? 1.355 -13.644 -6.843 1.00 84.38 81 PHE A C 1
ATOM 604 O O . PHE A 1 81 ? 0.526 -12.995 -7.480 1.00 84.38 81 PHE A O 1
ATOM 611 N N . THR A 1 82 ? 1.111 -14.879 -6.392 1.00 88.50 82 THR A N 1
ATOM 612 C CA . THR A 1 82 ? -0.194 -15.542 -6.533 1.00 88.50 82 THR A CA 1
ATOM 613 C C . THR A 1 82 ? -1.243 -14.832 -5.688 1.00 88.50 82 THR A C 1
ATOM 615 O O . THR A 1 82 ? -2.293 -14.473 -6.217 1.00 88.50 82 THR A O 1
ATOM 618 N N . ASP A 1 83 ? -0.925 -14.547 -4.424 1.00 89.62 83 ASP A N 1
ATOM 619 C CA . ASP A 1 83 ? -1.834 -13.866 -3.492 1.00 89.62 83 ASP A CA 1
ATOM 620 C C . ASP A 1 83 ? -2.150 -12.451 -3.968 1.00 89.62 83 ASP A C 1
ATOM 622 O O . ASP A 1 83 ? -3.298 -12.022 -3.966 1.00 89.62 83 ASP A O 1
ATOM 626 N N . LEU A 1 84 ? -1.136 -11.743 -4.469 1.00 88.69 84 LEU A N 1
ATOM 627 C CA . LEU A 1 84 ? -1.318 -10.436 -5.087 1.00 88.69 84 LEU A CA 1
ATOM 628 C C . LEU A 1 84 ? -2.283 -10.483 -6.281 1.00 88.69 84 LEU A C 1
ATOM 630 O O . LEU A 1 84 ? -3.130 -9.602 -6.427 1.00 88.69 84 LEU A O 1
ATOM 634 N N . ASN A 1 85 ? -2.142 -11.484 -7.155 1.00 86.50 85 ASN A N 1
ATOM 635 C CA . ASN A 1 85 ? -3.008 -11.631 -8.321 1.00 86.50 85 ASN A CA 1
ATOM 636 C C . ASN A 1 85 ? -4.436 -12.020 -7.932 1.00 86.50 85 ASN A C 1
ATOM 638 O O . ASN A 1 85 ? -5.387 -11.568 -8.565 1.00 86.50 85 ASN A O 1
ATOM 642 N N . GLN A 1 86 ? -4.593 -12.851 -6.905 1.00 90.00 86 GLN A N 1
ATOM 643 C CA . GLN A 1 86 ? -5.900 -13.187 -6.358 1.00 90.00 86 GLN A CA 1
ATOM 644 C C . GLN A 1 86 ? -6.569 -11.950 -5.754 1.00 90.00 86 GLN A C 1
ATOM 646 O O . GLN A 1 86 ? -7.661 -11.592 -6.179 1.00 90.00 86 GLN A O 1
ATOM 651 N N . TRP A 1 87 ? -5.870 -11.224 -4.879 1.00 91.38 87 TRP A N 1
ATOM 652 C CA . TRP A 1 87 ? -6.377 -9.991 -4.280 1.00 91.38 87 TRP A CA 1
ATOM 653 C C . TRP A 1 87 ? -6.805 -8.965 -5.338 1.00 91.38 87 TRP A C 1
ATOM 655 O O . TRP A 1 87 ? -7.874 -8.368 -5.222 1.00 91.38 87 TRP A O 1
ATOM 665 N N . ALA A 1 88 ? -6.010 -8.781 -6.398 1.00 88.94 88 ALA A N 1
ATOM 666 C CA . ALA A 1 88 ? -6.359 -7.857 -7.474 1.00 88.94 88 ALA A CA 1
ATOM 667 C C . ALA A 1 88 ? -7.649 -8.279 -8.202 1.00 88.94 88 ALA A C 1
ATOM 669 O O . ALA A 1 88 ? -8.494 -7.431 -8.472 1.00 88.94 88 ALA A O 1
ATOM 670 N N . GLN A 1 89 ? -7.833 -9.575 -8.475 1.00 88.75 89 GLN A N 1
ATOM 671 C CA . GLN A 1 89 ? -9.063 -10.097 -9.084 1.00 88.75 89 GLN A CA 1
ATOM 672 C C . GLN A 1 89 ? -10.278 -9.918 -8.166 1.00 88.75 89 GLN A C 1
ATOM 674 O O . GLN A 1 89 ? -11.315 -9.443 -8.628 1.00 88.75 89 GLN A O 1
ATOM 679 N N . ASP A 1 90 ? -10.132 -10.236 -6.879 1.00 89.25 90 ASP A N 1
ATOM 680 C CA . ASP A 1 90 ? -11.202 -10.128 -5.880 1.00 89.25 90 ASP A CA 1
ATOM 681 C C . ASP A 1 90 ? -11.665 -8.672 -5.696 1.00 89.25 90 ASP A C 1
ATOM 683 O O . ASP A 1 90 ? -12.845 -8.411 -5.471 1.00 89.25 90 ASP A O 1
ATOM 687 N N . ASN A 1 91 ? -10.752 -7.713 -5.872 1.00 87.06 91 ASN A N 1
ATOM 688 C CA . ASN A 1 91 ? -11.030 -6.278 -5.777 1.00 87.06 91 ASN A CA 1
ATOM 689 C C . ASN A 1 91 ? -11.357 -5.625 -7.134 1.00 87.06 91 ASN A C 1
ATOM 691 O O . ASN A 1 91 ? -11.440 -4.401 -7.224 1.00 87.06 91 ASN A O 1
ATOM 695 N N . GLY A 1 92 ? -11.534 -6.412 -8.204 1.00 85.19 92 GLY A N 1
ATOM 696 C CA . GLY A 1 92 ? -11.863 -5.898 -9.539 1.00 85.19 92 GLY A CA 1
ATOM 697 C C . GLY A 1 92 ? -10.773 -5.017 -10.163 1.00 85.19 92 GLY A C 1
ATOM 698 O O . GLY A 1 92 ? -11.051 -4.233 -11.069 1.00 85.19 92 GLY A O 1
ATOM 699 N N . ILE A 1 93 ? -9.535 -5.127 -9.682 1.00 82.06 93 ILE A N 1
ATOM 700 C CA . ILE A 1 93 ? -8.390 -4.362 -10.164 1.00 82.06 93 ILE A CA 1
ATOM 701 C C . ILE A 1 93 ? -7.822 -5.071 -11.389 1.00 82.06 93 ILE A C 1
ATOM 703 O O . ILE A 1 93 ? -7.187 -6.126 -11.302 1.00 82.06 93 ILE A O 1
ATOM 707 N N . GLU A 1 94 ? -8.011 -4.457 -12.553 1.00 70.94 94 GLU A N 1
ATOM 708 C CA . GLU A 1 94 ? -7.364 -4.904 -13.779 1.00 70.94 94 GLU A CA 1
ATOM 709 C C . GLU A 1 94 ? -5.861 -4.631 -13.695 1.00 70.94 94 GLU A C 1
ATOM 711 O O . GLU A 1 94 ? -5.377 -3.523 -13.939 1.00 70.94 94 GLU A O 1
ATOM 716 N N . MET A 1 95 ? -5.087 -5.659 -13.349 1.00 65.62 95 MET A N 1
ATOM 717 C CA . MET A 1 95 ? -3.643 -5.572 -13.507 1.00 65.62 95 MET A CA 1
ATOM 718 C C . MET A 1 95 ? -3.303 -5.448 -14.996 1.00 65.62 95 MET A C 1
ATOM 720 O O . MET A 1 95 ? -3.867 -6.191 -15.810 1.00 65.62 95 MET A O 1
ATOM 724 N N . PRO A 1 96 ? -2.351 -4.571 -15.375 1.00 56.47 96 PRO A N 1
ATOM 725 C CA . PRO A 1 96 ? -1.889 -4.509 -16.749 1.00 56.47 96 PRO A CA 1
ATOM 726 C C . PRO A 1 96 ? -1.396 -5.901 -17.148 1.00 56.47 96 PRO A C 1
ATOM 728 O O . PRO A 1 96 ? -0.393 -6.392 -16.621 1.00 56.47 96 PRO A O 1
ATOM 731 N N . ARG A 1 97 ? -2.117 -6.569 -18.056 1.00 51.09 97 ARG A N 1
ATOM 732 C CA . ARG A 1 97 ? -1.698 -7.866 -18.592 1.00 51.09 97 ARG A CA 1
ATOM 733 C C . ARG A 1 97 ? -0.468 -7.642 -19.457 1.00 51.09 97 ARG A C 1
ATOM 735 O O . ARG A 1 97 ? -0.557 -7.391 -20.656 1.00 51.09 97 ARG A O 1
ATOM 742 N N . PHE A 1 98 ? 0.708 -7.729 -18.850 1.00 41.31 98 PHE A N 1
ATOM 743 C CA . PHE A 1 98 ? 1.954 -7.720 -19.595 1.00 41.31 98 PHE A CA 1
ATOM 744 C C . PHE A 1 98 ? 2.068 -9.029 -20.387 1.00 41.31 98 PHE A C 1
ATOM 746 O O . PHE A 1 98 ? 2.306 -10.091 -19.821 1.00 41.31 98 PHE A O 1
ATOM 753 N N . GLY A 1 99 ? 1.901 -8.943 -21.710 1.00 39.81 99 GLY A N 1
ATOM 754 C CA . GLY A 1 99 ? 2.236 -10.025 -22.641 1.00 39.81 99 GLY A CA 1
ATOM 755 C C . GLY A 1 99 ? 1.096 -10.942 -23.091 1.00 39.81 99 GLY A C 1
ATOM 756 O O . GLY A 1 99 ? 1.376 -11.909 -23.796 1.00 39.81 99 GLY A O 1
ATOM 757 N N . GLN A 1 100 ? -0.168 -10.649 -22.772 1.00 33.47 100 GLN A N 1
ATOM 758 C CA . GLN A 1 100 ? -1.306 -11.329 -23.401 1.00 33.47 100 GLN A CA 1
ATOM 759 C C . GLN A 1 100 ? -2.050 -10.329 -24.281 1.00 33.47 100 GLN A C 1
ATOM 761 O O . GLN A 1 100 ? -2.636 -9.376 -23.777 1.00 33.47 100 GLN A O 1
ATOM 766 N N . GLY A 1 101 ? -1.964 -10.525 -25.599 1.00 40.03 101 GLY A N 1
ATOM 767 C CA . GLY A 1 101 ? -2.606 -9.677 -26.597 1.00 40.03 101 GLY A CA 1
ATOM 768 C C . GLY A 1 101 ? -4.085 -9.465 -26.282 1.00 40.03 101 GLY A C 1
ATOM 769 O O . GLY A 1 101 ? -4.888 -10.388 -26.384 1.00 40.03 101 GLY A O 1
ATOM 770 N N . GLY A 1 102 ? -4.419 -8.236 -25.898 1.00 31.91 102 GLY A N 1
ATOM 771 C CA . GLY A 1 102 ? -5.782 -7.739 -25.827 1.00 31.91 102 GLY A CA 1
ATOM 772 C C . GLY A 1 102 ? -6.208 -7.295 -27.216 1.00 31.91 102 GLY A C 1
ATOM 773 O O . GLY A 1 102 ? -5.826 -6.232 -27.698 1.00 31.91 102 GLY A O 1
ATOM 774 N N . GLN A 1 103 ? -6.976 -8.152 -27.871 1.00 42.97 103 GLN A N 1
ATOM 775 C CA . GLN A 1 103 ? -7.816 -7.798 -28.998 1.00 42.97 103 GLN A CA 1
ATOM 776 C C . GLN A 1 103 ? -8.811 -6.727 -28.512 1.00 42.97 103 GLN A C 1
ATOM 778 O O . GLN A 1 103 ? -9.674 -7.019 -27.693 1.00 42.97 103 GLN A O 1
ATOM 783 N N . GLY A 1 104 ? -8.658 -5.489 -28.991 1.00 35.75 104 GLY A N 1
ATOM 784 C CA . GLY A 1 104 ? -9.613 -4.397 -28.770 1.00 35.75 104 GLY A CA 1
ATOM 785 C C . GLY A 1 104 ? -9.038 -3.212 -27.994 1.00 35.75 104 GLY A C 1
ATOM 786 O O . GLY A 1 104 ? -9.015 -3.217 -26.771 1.00 35.75 104 GLY A O 1
ATOM 787 N N . GLY A 1 105 ? -8.617 -2.169 -28.715 1.00 30.02 105 GLY A N 1
ATOM 788 C CA . GLY A 1 105 ? -8.247 -0.882 -28.121 1.00 30.02 105 GLY A CA 1
ATOM 789 C C . GLY A 1 105 ? -7.175 -0.146 -28.916 1.00 30.02 105 GLY A C 1
ATOM 790 O O . GLY A 1 105 ? -5.988 -0.288 -28.651 1.00 30.02 105 GLY A O 1
ATOM 791 N N . GLN A 1 106 ? -7.593 0.633 -29.915 1.00 41.91 106 GLN A N 1
ATOM 792 C CA . GLN A 1 106 ? -6.751 1.616 -30.601 1.00 41.91 106 GLN A CA 1
ATOM 793 C C . GLN A 1 106 ? -6.073 2.553 -29.592 1.00 41.91 106 GLN A C 1
ATOM 795 O O . GLN A 1 106 ? -6.761 3.223 -28.828 1.00 41.91 106 GLN A O 1
ATOM 800 N N . GLY A 1 107 ? -4.742 2.654 -29.644 1.00 34.62 107 GLY A N 1
ATOM 801 C CA . GLY A 1 107 ? -4.015 3.708 -28.932 1.00 34.62 107 GLY A CA 1
ATOM 802 C C . GLY A 1 107 ? -2.606 3.324 -28.496 1.00 34.62 107 GLY A C 1
ATOM 803 O O . GLY A 1 107 ? -2.308 3.328 -27.311 1.00 34.62 107 GLY A O 1
ATOM 804 N N . GLY A 1 108 ? -1.733 2.998 -29.447 1.00 30.12 108 GLY A N 1
ATOM 805 C CA . GLY A 1 108 ? -0.322 2.720 -29.176 1.00 30.12 108 GLY A CA 1
ATOM 806 C C . GLY A 1 108 ? 0.505 2.762 -30.452 1.00 30.12 108 GLY A C 1
ATOM 807 O O . GLY A 1 108 ? 1.048 1.749 -30.877 1.00 30.12 108 GLY A O 1
ATOM 808 N N . GLN A 1 109 ? 0.548 3.921 -31.115 1.00 41.66 109 GLN A N 1
ATOM 809 C CA . GLN A 1 109 ? 1.532 4.171 -32.168 1.00 41.66 109 GLN A CA 1
ATOM 810 C C . GLN A 1 109 ? 2.922 4.221 -31.526 1.00 41.66 109 GLN A C 1
ATOM 812 O O . GLN A 1 109 ? 3.280 5.197 -30.875 1.00 41.66 109 GLN A O 1
ATOM 817 N N . GLY A 1 110 ? 3.686 3.147 -31.698 1.00 34.75 110 GLY A N 1
ATOM 818 C CA . GLY A 1 110 ? 5.056 3.035 -31.211 1.00 34.75 110 GLY A CA 1
ATOM 819 C C . GLY A 1 110 ? 5.723 1.781 -31.762 1.00 34.75 110 GLY A C 1
ATOM 820 O O . GLY A 1 110 ? 5.901 0.809 -31.041 1.00 34.75 110 GLY A O 1
ATOM 821 N N . GLY A 1 111 ? 6.038 1.797 -33.058 1.00 36.50 111 GLY A N 1
ATOM 822 C CA . GLY A 1 111 ? 6.731 0.711 -33.754 1.00 36.50 111 GLY A CA 1
ATOM 823 C C . GLY A 1 111 ? 6.122 0.469 -35.126 1.00 36.50 111 GLY A C 1
ATOM 824 O O . GLY A 1 111 ? 5.169 -0.289 -35.261 1.00 36.50 111 GLY A O 1
ATOM 825 N N . GLN A 1 112 ? 6.640 1.185 -36.122 1.00 35.62 112 GLN A N 1
ATOM 826 C CA . GLN A 1 112 ? 6.254 1.091 -37.528 1.00 35.62 112 GLN A CA 1
ATOM 827 C C . GLN A 1 112 ? 6.276 -0.364 -38.011 1.00 35.62 112 GLN A C 1
ATOM 829 O O . GLN A 1 112 ? 7.123 -1.153 -37.595 1.00 35.62 112 GLN A O 1
ATOM 834 N N . GLY A 1 113 ? 5.312 -0.703 -38.871 1.00 39.06 113 GLY A N 1
ATOM 835 C CA . GLY A 1 113 ? 5.167 -2.026 -39.464 1.00 39.06 113 GLY A CA 1
ATOM 836 C C . GLY A 1 113 ? 6.471 -2.486 -40.104 1.00 39.06 113 GLY A C 1
ATOM 837 O O . GLY A 1 113 ? 6.895 -1.959 -41.125 1.00 39.06 113 GLY A O 1
ATOM 838 N N . GLY A 1 114 ? 7.096 -3.468 -39.472 1.00 49.75 114 GLY A N 1
ATOM 839 C CA . GLY A 1 114 ? 8.258 -4.182 -39.972 1.00 49.75 114 GLY A CA 1
ATOM 840 C C . GLY A 1 114 ? 8.012 -5.676 -39.840 1.00 49.75 114 GLY A C 1
ATOM 841 O O . GLY A 1 114 ? 7.089 -6.091 -39.140 1.00 49.75 114 GLY A O 1
ATOM 842 N N . ILE A 1 115 ? 8.854 -6.469 -40.496 1.00 51.03 115 ILE A N 1
ATOM 843 C CA . ILE A 1 115 ? 8.803 -7.936 -40.642 1.00 51.03 115 ILE A CA 1
ATOM 844 C C . ILE A 1 115 ? 8.404 -8.676 -39.343 1.00 51.03 115 ILE A C 1
ATOM 846 O O . ILE A 1 115 ? 7.689 -9.673 -39.391 1.00 51.03 115 ILE A O 1
ATOM 850 N N . LEU A 1 116 ? 8.741 -8.138 -38.164 1.00 54.75 116 LEU A N 1
ATOM 851 C CA . LEU A 1 116 ? 8.308 -8.663 -36.863 1.00 54.75 116 LEU A CA 1
ATOM 852 C C . LEU A 1 116 ? 6.784 -8.744 -36.669 1.00 54.75 116 LEU A C 1
ATOM 854 O O . LEU A 1 116 ? 6.332 -9.609 -35.924 1.00 54.75 116 LEU A O 1
ATOM 858 N N . ALA A 1 117 ? 5.981 -7.870 -37.281 1.00 54.28 117 ALA A N 1
ATOM 859 C CA . ALA A 1 117 ? 4.518 -7.876 -37.181 1.00 54.28 117 ALA A CA 1
ATOM 860 C C . ALA A 1 117 ? 3.866 -9.037 -37.964 1.00 54.28 117 ALA A C 1
ATOM 862 O O . ALA A 1 117 ? 2.763 -9.453 -37.606 1.00 54.28 117 ALA A O 1
ATOM 863 N N . ASP A 1 118 ? 4.578 -9.603 -38.940 1.00 52.53 118 ASP A N 1
ATOM 864 C CA . ASP A 1 118 ? 4.123 -10.729 -39.768 1.00 52.53 118 ASP A CA 1
ATOM 865 C C . ASP A 1 118 ? 4.562 -12.098 -39.202 1.00 52.53 118 ASP A C 1
ATOM 867 O O . ASP A 1 118 ? 3.918 -13.115 -39.436 1.00 52.53 118 ASP A O 1
ATOM 871 N N . MET A 1 119 ? 5.614 -12.123 -38.373 1.00 64.31 119 MET A N 1
ATOM 872 C CA . MET A 1 119 ? 6.140 -13.347 -37.748 1.00 64.31 119 MET A CA 1
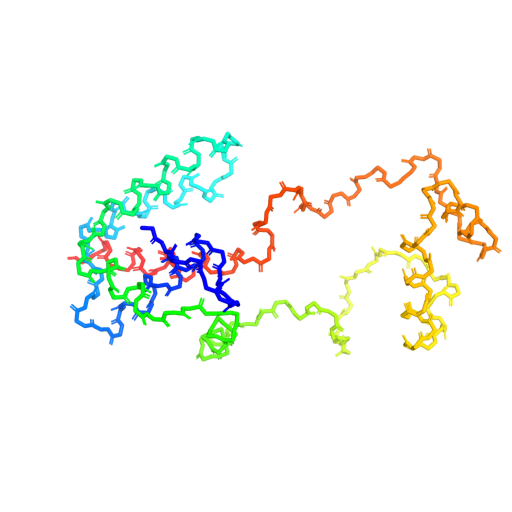ATOM 873 C C . MET A 1 119 ? 5.159 -14.004 -36.762 1.00 64.31 119 MET A C 1
ATOM 875 O O . MET A 1 119 ? 4.467 -13.328 -35.988 1.00 64.31 119 MET A O 1
ATOM 879 N N . SER A 1 120 ? 5.176 -15.340 -36.713 1.00 73.38 120 SER A N 1
ATOM 880 C CA . SER A 1 120 ? 4.429 -16.126 -35.727 1.00 73.38 120 SER A CA 1
ATOM 881 C C . SER A 1 120 ? 4.947 -15.914 -34.293 1.00 73.38 120 SER A C 1
ATOM 883 O O . SER A 1 120 ? 6.027 -15.367 -34.048 1.00 73.38 120 SER A O 1
ATOM 885 N N . GLN A 1 121 ? 4.161 -16.333 -33.296 1.00 56.31 121 GLN A N 1
ATOM 886 C CA . GLN A 1 121 ? 4.514 -16.153 -31.882 1.00 56.31 121 GLN A CA 1
ATOM 887 C C . GLN A 1 121 ? 5.805 -16.895 -31.493 1.00 56.31 121 GLN A C 1
ATOM 889 O O . GLN A 1 121 ? 6.593 -16.366 -30.704 1.00 56.31 121 GLN A O 1
ATOM 894 N N . GLU A 1 122 ? 6.028 -18.081 -32.062 1.00 64.75 122 GLU A N 1
ATOM 895 C CA . GLU A 1 122 ? 7.235 -18.887 -31.847 1.00 64.75 122 GLU A CA 1
ATOM 896 C C . GLU A 1 122 ? 8.461 -18.224 -32.477 1.00 64.75 122 GLU A C 1
ATOM 898 O O . GLU A 1 122 ? 9.481 -18.047 -31.811 1.00 64.75 122 GLU A O 1
ATOM 903 N N . GLU A 1 123 ? 8.336 -17.743 -33.713 1.00 70.19 123 GLU A N 1
ATOM 904 C CA . GLU A 1 123 ? 9.420 -17.048 -34.410 1.00 70.19 123 GLU A CA 1
ATOM 905 C C . GLU A 1 123 ? 9.808 -15.749 -33.698 1.00 70.19 123 GLU A C 1
ATOM 907 O O . GLU A 1 123 ? 10.990 -15.439 -33.565 1.00 70.19 123 GLU A O 1
ATOM 912 N N . ARG A 1 124 ? 8.840 -15.016 -33.135 1.00 71.56 124 ARG A N 1
ATOM 913 C CA . ARG A 1 124 ? 9.127 -13.842 -32.294 1.00 71.56 124 ARG A CA 1
ATOM 914 C C . ARG A 1 124 ? 9.838 -14.203 -30.995 1.00 71.56 124 ARG A C 1
ATOM 916 O O . ARG A 1 124 ? 10.636 -13.408 -30.501 1.00 71.56 124 ARG A O 1
ATOM 923 N N . ALA A 1 125 ? 9.512 -15.345 -30.391 1.00 65.25 125 ALA A N 1
ATOM 924 C CA . ALA A 1 125 ? 10.162 -15.790 -29.163 1.00 65.25 125 ALA A CA 1
ATOM 925 C C . ALA A 1 125 ? 11.625 -16.167 -29.424 1.00 65.25 125 ALA A C 1
ATOM 927 O O . ALA A 1 125 ? 12.504 -15.674 -28.713 1.00 65.25 125 ALA A O 1
ATOM 928 N N . ALA A 1 126 ? 11.877 -16.935 -30.486 1.00 70.62 126 ALA A N 1
ATOM 929 C CA . ALA A 1 126 ? 13.221 -17.267 -30.947 1.00 70.62 126 ALA A CA 1
ATOM 930 C C . ALA A 1 126 ? 14.013 -16.004 -31.312 1.00 70.62 126 ALA A C 1
ATOM 932 O O . ALA A 1 126 ? 15.125 -15.816 -30.828 1.00 70.62 126 ALA A O 1
ATOM 933 N N . PHE A 1 127 ? 13.393 -15.079 -32.047 1.00 75.81 127 PHE A N 1
ATOM 934 C CA . PHE A 1 127 ? 14.004 -13.808 -32.423 1.00 75.81 127 PHE A CA 1
ATOM 935 C C . PHE A 1 127 ? 14.401 -12.965 -31.200 1.00 75.81 127 PHE A C 1
ATOM 937 O O . PHE A 1 127 ? 15.507 -12.436 -31.126 1.00 75.81 127 PHE A O 1
ATOM 944 N N . ARG A 1 128 ? 13.542 -12.87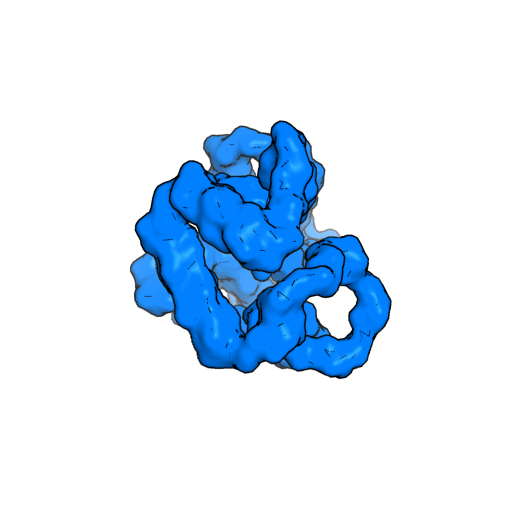7 -30.175 1.00 71.69 128 ARG A N 1
ATOM 945 C CA . ARG A 1 128 ? 13.898 -12.192 -28.918 1.00 71.69 128 ARG A CA 1
ATOM 946 C C . ARG A 1 128 ? 15.055 -12.873 -28.198 1.00 71.69 128 ARG A C 1
ATOM 948 O O . ARG A 1 128 ? 15.861 -12.188 -27.573 1.00 71.69 128 ARG A O 1
ATOM 955 N N . GLN A 1 129 ? 15.106 -14.198 -28.209 1.00 71.31 129 GLN A N 1
ATOM 956 C CA . GLN A 1 129 ? 16.165 -14.957 -27.552 1.00 71.31 129 GLN A CA 1
ATOM 957 C C . GLN A 1 129 ? 17.506 -14.786 -28.276 1.00 71.31 129 GLN A C 1
ATOM 959 O O . GLN A 1 129 ? 18.515 -14.530 -27.627 1.00 71.31 129 GLN A O 1
ATOM 964 N N . GLU A 1 130 ? 17.498 -14.828 -29.608 1.00 71.56 130 GLU A N 1
ATOM 965 C CA . GLU A 1 130 ? 18.651 -14.520 -30.458 1.00 71.56 130 GLU A CA 1
ATOM 966 C C . GLU A 1 130 ? 19.162 -13.106 -30.167 1.00 71.56 130 GLU A C 1
ATOM 968 O O . GLU A 1 130 ? 20.316 -12.924 -29.789 1.00 71.56 130 GLU A O 1
ATOM 973 N N . MET A 1 131 ? 18.273 -12.111 -30.192 1.00 73.75 131 MET A N 1
ATOM 974 C CA . MET A 1 131 ? 18.627 -10.715 -29.934 1.00 73.75 131 MET A CA 1
ATOM 975 C C . MET A 1 131 ? 19.221 -10.496 -28.543 1.00 73.75 131 MET A C 1
ATOM 977 O O . MET A 1 131 ? 20.099 -9.650 -28.401 1.00 73.75 131 MET A O 1
ATOM 981 N N . GLN A 1 132 ? 18.773 -11.231 -27.522 1.00 68.88 132 GLN A N 1
ATOM 982 C CA . GLN A 1 132 ? 19.323 -11.155 -26.162 1.00 68.88 132 GLN A CA 1
ATOM 983 C C . GLN A 1 132 ? 20.748 -11.704 -26.061 1.00 68.88 132 GLN A C 1
ATOM 985 O O . GLN A 1 132 ? 21.515 -11.207 -25.240 1.00 68.88 132 GLN A O 1
ATOM 990 N N . ASN A 1 133 ? 21.099 -12.677 -26.903 1.00 73.69 133 ASN A N 1
ATOM 991 C CA . ASN A 1 133 ? 22.427 -13.285 -26.931 1.00 73.69 133 ASN A CA 1
ATOM 992 C C . ASN A 1 133 ? 23.438 -12.492 -27.772 1.00 73.69 133 ASN A C 1
ATOM 994 O O . ASN A 1 133 ? 24.639 -12.690 -27.609 1.00 73.69 133 ASN A O 1
ATOM 998 N N . LEU A 1 134 ? 22.968 -11.598 -28.644 1.00 75.81 134 LEU A N 1
ATOM 999 C CA . LEU A 1 134 ? 23.816 -10.707 -29.437 1.00 75.81 134 LEU A CA 1
ATOM 1000 C C . LEU A 1 134 ? 24.295 -9.502 -28.620 1.00 75.81 134 LEU A C 1
ATOM 1002 O O . LEU A 1 134 ? 23.558 -8.950 -27.789 1.00 75.81 134 LEU A O 1
ATOM 1006 N N . SER A 1 135 ? 25.516 -9.050 -28.905 1.00 79.69 135 SER A N 1
ATOM 1007 C CA . SER A 1 135 ? 26.034 -7.791 -28.373 1.00 79.69 135 SER A CA 1
ATOM 1008 C C . SER A 1 135 ? 25.237 -6.588 -28.911 1.00 79.69 135 SER A C 1
ATOM 1010 O O . SER A 1 135 ? 24.544 -6.692 -29.926 1.00 79.69 135 SER A O 1
ATOM 1012 N N . PRO A 1 136 ? 25.297 -5.412 -28.256 1.00 68.69 136 PRO A N 1
ATOM 1013 C CA . PRO A 1 136 ? 24.575 -4.224 -28.712 1.00 68.69 136 PRO A CA 1
ATOM 1014 C C . PRO A 1 136 ? 24.909 -3.791 -30.146 1.00 68.69 136 PRO A C 1
ATOM 1016 O O . PRO A 1 136 ? 24.056 -3.195 -30.797 1.00 68.69 136 PRO A O 1
ATOM 1019 N N . GLU A 1 137 ? 26.119 -4.072 -30.631 1.00 74.94 137 GLU A N 1
ATOM 1020 C CA . GLU A 1 137 ? 26.548 -3.741 -31.995 1.00 74.94 137 GLU A CA 1
ATOM 1021 C C . GLU A 1 137 ? 25.982 -4.738 -33.010 1.00 74.94 137 GLU A C 1
ATOM 1023 O O . GLU A 1 137 ? 25.289 -4.328 -33.941 1.00 74.94 137 GLU A O 1
ATOM 1028 N N . GLU A 1 138 ? 26.142 -6.039 -32.761 1.00 76.62 138 GLU A N 1
ATOM 1029 C CA . GLU A 1 138 ? 25.579 -7.109 -33.603 1.00 76.62 138 GLU A CA 1
ATOM 1030 C C . GLU A 1 138 ? 24.049 -7.029 -33.671 1.00 76.62 138 GLU A C 1
ATOM 1032 O O . GLU A 1 138 ? 23.431 -7.246 -34.711 1.00 76.62 138 GLU A O 1
ATOM 1037 N N . ARG A 1 139 ? 23.412 -6.640 -32.563 1.00 73.31 139 ARG A N 1
ATOM 1038 C CA . ARG A 1 139 ? 21.967 -6.417 -32.497 1.00 73.31 139 ARG A CA 1
ATOM 1039 C C . ARG A 1 139 ? 21.511 -5.313 -33.455 1.00 73.31 139 ARG A C 1
ATOM 1041 O O . ARG A 1 139 ? 20.416 -5.402 -34.007 1.00 73.31 139 ARG A O 1
ATOM 1048 N N . ARG A 1 140 ? 22.311 -4.256 -33.628 1.00 69.69 140 ARG A N 1
ATOM 1049 C CA . ARG A 1 140 ? 21.989 -3.146 -34.540 1.00 69.69 140 ARG A CA 1
ATOM 1050 C C . ARG A 1 140 ? 22.148 -3.569 -35.991 1.00 69.69 140 ARG A C 1
ATOM 1052 O O . ARG A 1 140 ? 21.272 -3.258 -36.789 1.00 69.69 140 ARG A O 1
ATOM 1059 N N . GLU A 1 141 ? 23.215 -4.294 -36.304 1.00 74.06 141 GLU A N 1
ATOM 1060 C CA . GLU A 1 141 ? 23.454 -4.852 -37.637 1.00 74.06 141 GLU A CA 1
ATOM 1061 C C . GLU A 1 141 ? 22.316 -5.795 -38.043 1.00 74.06 141 GLU A C 1
ATOM 1063 O O . GLU A 1 141 ? 21.709 -5.621 -39.097 1.00 74.06 141 GLU A O 1
ATOM 1068 N N . ARG A 1 142 ? 21.904 -6.686 -37.133 1.00 74.38 142 ARG A N 1
ATOM 1069 C CA . ARG A 1 142 ? 20.784 -7.608 -37.355 1.00 74.38 142 ARG A CA 1
ATOM 1070 C C . ARG A 1 142 ? 19.456 -6.899 -37.632 1.00 74.38 142 ARG A C 1
ATOM 1072 O O . ARG A 1 142 ? 18.638 -7.381 -38.410 1.00 74.38 142 ARG A O 1
ATOM 1079 N N . LEU A 1 143 ? 19.224 -5.752 -36.995 1.00 73.81 143 LEU A N 1
ATOM 1080 C CA . LEU A 1 143 ? 18.033 -4.931 -37.229 1.00 73.81 143 LEU A CA 1
ATOM 1081 C C . LEU A 1 143 ? 18.094 -4.208 -38.579 1.00 73.81 143 LEU A C 1
ATOM 1083 O O . LEU A 1 143 ? 17.091 -4.185 -39.292 1.00 73.81 143 LEU A O 1
ATOM 1087 N N . GLN A 1 144 ? 19.267 -3.704 -38.965 1.00 72.31 144 GLN A N 1
ATOM 1088 C CA . GLN A 1 144 ? 19.483 -3.105 -40.283 1.00 72.31 144 GLN A CA 1
ATOM 1089 C C . GLN A 1 144 ? 19.310 -4.127 -41.417 1.00 72.31 144 GLN A C 1
ATOM 1091 O O . GLN A 1 144 ? 18.673 -3.804 -42.418 1.00 72.31 144 GLN A O 1
ATOM 1096 N N . GLU A 1 145 ? 19.784 -5.368 -41.246 1.00 71.44 145 GLU A N 1
ATOM 1097 C CA . GLU A 1 145 ? 19.577 -6.460 -42.215 1.00 71.44 145 GLU A CA 1
ATOM 1098 C C . GLU A 1 145 ? 18.093 -6.750 -42.476 1.00 71.44 145 GLU A C 1
ATOM 1100 O O . GLU A 1 145 ? 17.706 -7.073 -43.597 1.00 71.44 145 GLU A O 1
ATOM 1105 N N . MET A 1 146 ? 17.241 -6.609 -41.460 1.00 70.19 146 MET A N 1
ATOM 1106 C CA . MET A 1 146 ? 15.791 -6.789 -41.603 1.00 70.19 146 MET A CA 1
ATOM 1107 C C . MET A 1 146 ? 15.072 -5.538 -42.127 1.00 70.19 146 MET A C 1
ATOM 1109 O O . MET A 1 146 ? 13.843 -5.471 -42.078 1.00 70.19 146 MET A O 1
ATOM 1113 N N . GLY A 1 147 ? 15.813 -4.530 -42.596 1.00 59.00 147 GLY A N 1
ATOM 1114 C CA . GLY A 1 147 ? 15.253 -3.261 -43.060 1.00 59.00 147 GLY A CA 1
ATOM 1115 C C . GLY A 1 147 ? 14.606 -2.437 -41.945 1.00 59.00 147 GLY A C 1
ATOM 1116 O O . GLY A 1 147 ? 13.790 -1.562 -42.225 1.00 59.00 147 GLY A O 1
ATOM 1117 N N . VAL A 1 148 ? 14.931 -2.722 -40.678 1.00 60.09 148 VAL A N 1
ATOM 1118 C CA . VAL A 1 148 ? 14.472 -1.946 -39.523 1.00 60.09 148 VAL A CA 1
ATOM 1119 C C . VAL A 1 148 ? 15.505 -0.856 -39.255 1.00 60.09 148 VAL A C 1
ATOM 1121 O O . VAL A 1 148 ? 16.509 -1.070 -38.573 1.00 60.09 148 VAL A O 1
ATOM 1124 N N . GLU A 1 149 ? 15.269 0.330 -39.813 1.00 48.44 149 GLU A N 1
ATOM 1125 C CA . GLU A 1 149 ? 16.128 1.490 -39.585 1.00 48.44 149 GLU A CA 1
ATOM 1126 C C . GLU A 1 149 ? 15.988 1.979 -38.136 1.00 48.44 149 GLU A C 1
ATOM 1128 O O . GLU A 1 149 ? 14.951 2.499 -37.720 1.00 48.44 149 GLU A O 1
ATOM 1133 N N . ILE A 1 150 ? 17.051 1.815 -37.347 1.00 53.44 150 ILE A N 1
ATOM 1134 C CA . ILE A 1 150 ? 17.169 2.453 -36.034 1.00 53.44 150 ILE A CA 1
ATOM 1135 C C . ILE A 1 150 ? 17.763 3.848 -36.271 1.00 53.44 150 ILE A C 1
ATOM 1137 O O . ILE A 1 150 ? 18.916 3.923 -36.705 1.00 53.44 150 ILE A O 1
ATOM 1141 N N . PRO A 1 151 ? 17.039 4.948 -35.999 1.00 40.88 151 PRO A N 1
ATOM 1142 C CA . PRO A 1 151 ? 17.563 6.293 -36.218 1.00 40.88 151 PRO A CA 1
ATOM 1143 C C . PRO A 1 151 ? 18.841 6.537 -35.398 1.00 40.88 151 PRO A C 1
ATOM 1145 O O . PRO A 1 151 ? 18.977 6.039 -34.279 1.00 40.88 151 PRO A O 1
ATOM 1148 N N . GLU A 1 152 ? 19.772 7.339 -35.933 1.00 38.94 152 GLU A N 1
ATOM 1149 C CA . GLU A 1 152 ? 21.100 7.634 -35.348 1.00 38.94 152 GLU A CA 1
ATOM 1150 C C . GLU A 1 152 ? 21.070 8.314 -33.960 1.00 38.94 152 GLU A C 1
ATOM 1152 O O . GLU A 1 152 ? 22.108 8.473 -33.323 1.00 38.94 152 GLU A O 1
ATOM 1157 N N . GLY A 1 153 ? 19.883 8.628 -33.430 1.00 41.81 153 GLY A N 1
ATOM 1158 C CA . GLY A 1 153 ? 19.662 8.973 -32.021 1.00 41.81 153 GLY A CA 1
ATOM 1159 C C . GLY A 1 153 ? 19.600 7.770 -31.069 1.00 41.81 153 GLY A C 1
ATOM 1160 O O . GLY A 1 153 ? 19.413 7.959 -29.873 1.00 41.81 153 GLY A O 1
ATOM 1161 N N . GLY A 1 154 ? 19.746 6.536 -31.565 1.00 34.62 154 GLY A N 1
ATOM 1162 C CA . GLY A 1 154 ? 19.675 5.312 -30.767 1.00 34.62 154 GLY A CA 1
ATOM 1163 C C . GLY A 1 154 ? 18.351 5.167 -30.011 1.00 34.62 154 GLY A C 1
ATOM 1164 O O . GLY A 1 154 ? 17.441 5.984 -30.110 1.00 34.62 154 GLY A O 1
ATOM 1165 N N . PHE A 1 155 ? 18.240 4.136 -29.182 1.00 41.62 155 PHE A N 1
ATOM 1166 C CA . PHE A 1 155 ? 17.199 4.048 -28.154 1.00 41.62 155 PHE A CA 1
ATOM 1167 C C . PHE A 1 155 ? 17.415 5.116 -27.055 1.00 41.62 155 PHE A C 1
ATOM 1169 O O . PHE A 1 155 ? 17.382 4.799 -25.866 1.00 41.62 155 PHE A O 1
ATOM 1176 N N . GLN A 1 156 ? 17.681 6.380 -27.412 1.00 36.12 156 GLN A N 1
ATOM 1177 C CA . GLN A 1 156 ? 17.617 7.493 -26.477 1.00 36.12 156 GLN A CA 1
ATOM 1178 C C . GLN A 1 156 ? 16.164 7.678 -26.070 1.00 36.12 156 GLN A C 1
ATOM 1180 O O . GLN A 1 156 ? 15.402 8.438 -26.656 1.00 36.12 156 GLN A O 1
ATOM 1185 N N . GLY A 1 157 ? 15.794 6.939 -25.030 1.00 35.00 157 GLY A N 1
ATOM 1186 C CA . GLY A 1 157 ? 14.921 7.459 -24.003 1.00 35.00 157 GLY A CA 1
ATOM 1187 C C . GLY A 1 157 ? 13.595 8.010 -24.505 1.00 35.00 157 GLY A C 1
ATOM 1188 O O . GLY A 1 157 ? 13.154 9.033 -23.994 1.00 35.00 157 GLY A O 1
ATOM 1189 N N . GLN A 1 158 ? 12.857 7.254 -25.323 1.00 30.38 158 GLN A N 1
ATOM 1190 C CA . GLN A 1 158 ? 11.463 7.086 -24.927 1.00 30.38 158 GLN A CA 1
ATOM 1191 C C . GLN A 1 158 ? 11.490 6.184 -23.697 1.00 30.38 158 GLN A C 1
ATOM 1193 O O . GLN A 1 158 ? 11.266 4.977 -23.747 1.00 30.38 158 GLN A O 1
ATOM 1198 N N . GLY A 1 159 ? 11.875 6.801 -22.579 1.00 30.44 159 GLY A N 1
ATOM 1199 C CA . GLY A 1 159 ? 11.571 6.287 -21.275 1.00 30.44 159 GLY A CA 1
ATOM 1200 C C . GLY A 1 159 ? 10.058 6.182 -21.217 1.00 30.44 159 GLY A C 1
ATOM 1201 O O . GLY A 1 159 ? 9.384 7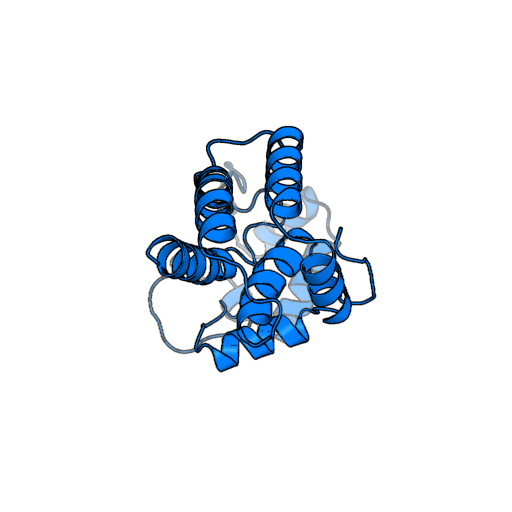.108 -20.781 1.00 30.44 159 GLY A O 1
ATOM 1202 N N . GLY A 1 160 ? 9.534 5.005 -21.563 1.00 32.66 160 GLY A N 1
ATOM 1203 C CA . GLY A 1 160 ? 8.682 4.354 -20.587 1.00 32.66 160 GLY A CA 1
ATOM 1204 C C . GLY A 1 160 ? 9.438 4.491 -19.275 1.00 32.66 160 GLY A C 1
ATOM 1205 O O . GLY A 1 160 ? 10.529 3.941 -19.130 1.00 32.66 160 GLY A O 1
ATOM 1206 N N . GLN A 1 161 ? 8.967 5.408 -18.438 1.00 33.84 161 GLN A N 1
ATOM 1207 C CA . GLN A 1 161 ? 9.584 5.812 -17.192 1.00 33.84 161 GLN A CA 1
ATOM 1208 C C . GLN A 1 161 ? 9.670 4.563 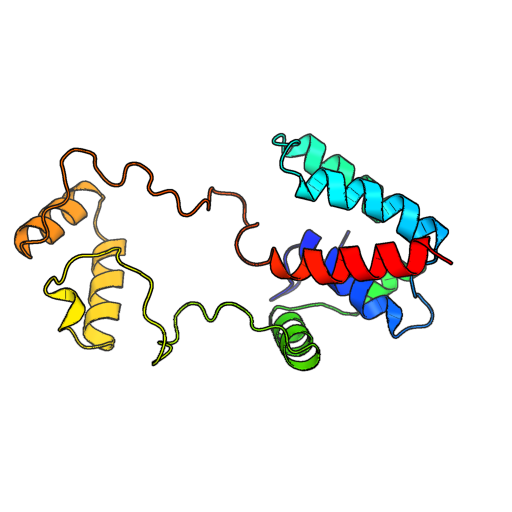-16.310 1.00 33.84 161 GLN A C 1
ATOM 1210 O O . GLN A 1 161 ? 8.744 4.182 -15.609 1.00 33.84 161 GLN A O 1
ATOM 1215 N N . GLY A 1 162 ? 10.772 3.850 -16.469 1.00 30.52 162 GLY A N 1
ATOM 1216 C CA . GLY A 1 162 ? 11.028 2.522 -15.943 1.00 30.52 162 GLY A CA 1
ATOM 1217 C C . GLY A 1 162 ? 12.527 2.405 -15.768 1.00 30.52 162 GLY A C 1
ATOM 1218 O O . GLY A 1 162 ? 13.172 1.542 -16.354 1.00 30.52 162 GLY A O 1
ATOM 1219 N N . GLY A 1 163 ? 13.090 3.358 -15.021 1.00 27.80 163 GLY A N 1
ATOM 1220 C CA . GLY A 1 163 ? 14.463 3.271 -14.553 1.00 27.80 163 GLY A CA 1
ATOM 1221 C C . GLY A 1 163 ? 14.678 2.004 -13.713 1.00 27.80 163 GLY A C 1
ATOM 1222 O O . GLY A 1 163 ? 13.712 1.347 -13.314 1.00 27.80 163 GLY A O 1
ATOM 1223 N N . PRO A 1 164 ? 15.941 1.659 -13.412 1.00 38.78 164 PRO A N 1
ATOM 1224 C CA . PRO A 1 164 ? 16.301 0.528 -12.568 1.00 38.78 164 PRO A CA 1
ATOM 1225 C C . PRO A 1 164 ? 15.946 0.844 -11.109 1.00 38.78 164 PRO A C 1
ATOM 1227 O O . PRO A 1 164 ? 16.772 1.186 -10.272 1.00 38.78 164 PRO A O 1
ATOM 1230 N N . GLY A 1 165 ? 14.658 0.760 -10.827 1.00 33.59 165 GLY A N 1
ATOM 1231 C CA . GLY A 1 165 ? 14.043 0.743 -9.520 1.00 33.59 165 GLY A CA 1
ATOM 1232 C C . GLY A 1 165 ? 12.744 -0.010 -9.731 1.00 33.59 165 GLY A C 1
ATOM 1233 O O . GLY A 1 165 ? 11.902 0.439 -10.503 1.00 33.59 165 GLY A O 1
ATOM 1234 N N . GLY A 1 166 ? 12.607 -1.191 -9.130 1.00 36.75 166 GLY A N 1
ATOM 1235 C CA . GLY A 1 166 ? 11.455 -2.086 -9.278 1.00 36.75 166 GLY A CA 1
ATOM 1236 C C . GLY A 1 166 ? 10.147 -1.514 -8.715 1.00 36.75 166 GLY A C 1
ATOM 1237 O O . GLY A 1 166 ? 9.567 -2.107 -7.816 1.00 36.75 166 GLY A O 1
ATOM 1238 N N . GLY A 1 167 ? 9.698 -0.362 -9.221 1.00 39.41 167 GLY A N 1
ATOM 1239 C CA . GLY A 1 167 ? 8.502 0.363 -8.792 1.00 39.41 167 GLY A CA 1
ATOM 1240 C C . GLY A 1 167 ? 7.412 0.467 -9.861 1.00 39.41 167 GLY A C 1
ATOM 1241 O O . GLY A 1 167 ? 6.249 0.596 -9.510 1.00 39.41 167 GLY A O 1
ATOM 1242 N N . GLY A 1 168 ? 7.733 0.330 -11.154 1.00 45.91 168 GLY A N 1
ATOM 1243 C CA . GLY A 1 168 ? 6.744 0.485 -12.235 1.00 45.91 168 GLY A CA 1
ATOM 1244 C C . GLY A 1 168 ? 5.756 -0.677 -12.401 1.00 45.91 168 GLY A C 1
ATOM 1245 O O . GLY A 1 168 ? 4.793 -0.561 -13.148 1.00 45.91 168 GLY A O 1
ATOM 1246 N N . ARG A 1 169 ? 5.976 -1.812 -11.725 1.00 52.44 169 ARG A N 1
ATOM 1247 C CA . ARG A 1 169 ? 5.118 -2.999 -11.873 1.00 52.44 169 ARG A CA 1
ATOM 1248 C C . ARG A 1 169 ? 3.950 -3.048 -10.890 1.00 52.44 169 ARG A C 1
ATOM 1250 O O . ARG A 1 169 ? 3.016 -3.791 -11.148 1.00 52.44 169 ARG A O 1
ATOM 1257 N N . LEU A 1 170 ? 4.005 -2.303 -9.780 1.00 58.19 170 LEU A N 1
ATOM 1258 C CA . LEU A 1 170 ? 3.108 -2.494 -8.627 1.00 58.19 170 LEU A CA 1
ATOM 1259 C C . LEU A 1 170 ? 2.580 -1.174 -8.028 1.00 58.19 170 LEU A C 1
ATOM 1261 O O . LEU A 1 170 ? 2.041 -1.167 -6.925 1.00 58.19 170 LEU A O 1
ATOM 1265 N N . SER A 1 171 ? 2.658 -0.062 -8.777 1.00 68.75 171 SER A N 1
ATOM 1266 C CA . SER A 1 171 ? 2.032 1.221 -8.403 1.00 68.75 171 SER A CA 1
ATOM 1267 C C . SER A 1 171 ? 0.518 1.132 -8.193 1.00 68.75 171 SER A C 1
ATOM 1269 O O . SER A 1 171 ? -0.038 1.989 -7.515 1.00 68.75 171 SER A O 1
ATOM 1271 N N . PHE A 1 172 ? -0.153 0.110 -8.732 1.00 83.00 172 PHE A N 1
ATOM 1272 C CA . PHE A 1 172 ? -1.602 -0.048 -8.580 1.00 83.00 172 PHE A CA 1
ATOM 1273 C C . PHE A 1 172 ? -2.030 -0.319 -7.130 1.00 83.00 172 PHE A C 1
ATOM 1275 O O . PHE A 1 172 ? -3.151 0.010 -6.770 1.00 83.00 172 PHE A O 1
ATOM 1282 N N . LEU A 1 173 ? -1.143 -0.869 -6.290 1.00 88.69 173 LEU A N 1
ATOM 1283 C CA . LEU A 1 173 ? -1.432 -1.118 -4.874 1.00 88.69 173 LEU A CA 1
ATOM 1284 C C . LEU A 1 173 ? -1.513 0.169 -4.045 1.00 88.69 173 LEU A C 1
ATOM 1286 O O . LEU A 1 173 ? -2.139 0.185 -2.988 1.00 88.69 173 LEU A O 1
ATOM 1290 N N . MET A 1 174 ? -0.876 1.247 -4.510 1.00 88.88 174 MET A N 1
ATOM 1291 C CA . MET A 1 174 ? -0.828 2.504 -3.765 1.00 88.88 174 MET A CA 1
ATOM 1292 C C . MET A 1 174 ? -2.192 3.187 -3.687 1.00 88.88 174 MET A C 1
ATOM 1294 O O . MET A 1 174 ? -2.495 3.760 -2.651 1.00 88.88 174 MET A O 1
ATOM 1298 N N . GLY A 1 175 ? -3.012 3.124 -4.740 1.00 89.88 175 GLY A N 1
ATOM 1299 C CA . GLY A 1 175 ? -4.336 3.759 -4.743 1.00 89.88 175 GLY A CA 1
ATOM 1300 C C . GLY A 1 175 ? -5.234 3.230 -3.617 1.00 89.88 175 GLY A C 1
ATOM 1301 O O . GLY A 1 175 ? -5.571 3.998 -2.719 1.00 89.88 175 GLY A O 1
ATOM 1302 N N . PRO A 1 176 ? -5.520 1.915 -3.590 1.00 92.50 176 PRO A N 1
ATOM 1303 C CA . PRO A 1 176 ? -6.336 1.295 -2.545 1.00 92.50 176 PRO A CA 1
ATOM 1304 C C . PRO A 1 176 ? -5.772 1.489 -1.135 1.00 92.50 176 PRO A C 1
ATOM 1306 O O . PRO A 1 176 ? -6.526 1.661 -0.180 1.00 92.50 176 PRO A O 1
ATOM 1309 N N . LEU A 1 177 ? -4.442 1.508 -0.987 1.00 94.44 177 LEU A N 1
ATOM 1310 C CA . LEU A 1 177 ? -3.817 1.809 0.299 1.00 94.44 177 LEU A CA 1
ATOM 1311 C C . LEU A 1 177 ? -4.132 3.235 0.759 1.00 94.44 177 LEU A C 1
ATOM 1313 O O . LEU A 1 177 ? -4.510 3.426 1.910 1.00 94.44 177 LEU A O 1
ATOM 1317 N N . ILE A 1 178 ? -3.960 4.233 -0.109 1.00 93.88 178 ILE A N 1
ATOM 1318 C CA . ILE A 1 178 ? -4.241 5.629 0.243 1.00 93.88 178 ILE A CA 1
ATOM 1319 C C . ILE A 1 178 ? -5.719 5.799 0.605 1.00 93.88 178 ILE A C 1
ATOM 1321 O O . ILE A 1 178 ? -6.003 6.372 1.652 1.00 93.88 178 ILE A O 1
ATOM 1325 N N . GLU A 1 179 ? -6.636 5.225 -0.176 1.00 94.06 179 GLU A N 1
ATOM 1326 C CA . GLU A 1 179 ? -8.079 5.271 0.107 1.00 94.06 179 GLU A CA 1
ATOM 1327 C C . GLU A 1 179 ? -8.430 4.650 1.468 1.00 94.06 179 GLU A C 1
ATOM 1329 O O . GLU A 1 179 ? -9.188 5.236 2.246 1.00 94.06 179 GLU A O 1
ATOM 1334 N N . LEU A 1 180 ? -7.842 3.494 1.799 1.00 95.19 180 LEU A N 1
ATOM 1335 C CA . LEU A 1 180 ? -8.015 2.865 3.109 1.00 95.19 180 LEU A CA 1
ATOM 1336 C C . LEU A 1 180 ? -7.545 3.791 4.240 1.00 95.19 180 LEU A C 1
ATOM 1338 O O . LEU A 1 180 ? -8.246 3.971 5.240 1.00 95.19 180 LEU A O 1
ATOM 1342 N N . LEU A 1 181 ? -6.348 4.364 4.095 1.00 95.81 181 LEU A N 1
ATOM 1343 C CA . LEU A 1 181 ? -5.749 5.213 5.121 1.00 95.81 181 LEU A CA 1
ATOM 1344 C C . LEU A 1 181 ? -6.523 6.526 5.297 1.00 95.81 181 LEU A C 1
ATOM 1346 O O . LEU A 1 181 ? -6.701 6.968 6.429 1.00 95.81 181 LEU A O 1
ATOM 1350 N N . GLU A 1 182 ? -7.013 7.122 4.210 1.00 95.19 182 GLU A N 1
ATOM 1351 C CA . GLU A 1 182 ? -7.875 8.309 4.237 1.00 95.19 182 GLU A CA 1
ATOM 1352 C C . GLU A 1 182 ? -9.203 8.021 4.935 1.00 95.19 182 GLU A C 1
ATOM 1354 O O . GLU A 1 182 ? -9.589 8.758 5.844 1.00 95.19 182 GLU A O 1
ATOM 1359 N N . SER A 1 183 ? -9.862 6.919 4.561 1.00 95.06 183 SER A N 1
ATOM 1360 C CA . SER A 1 183 ? -11.113 6.482 5.182 1.00 95.06 183 SER A CA 1
ATOM 1361 C C . SER A 1 183 ? -10.944 6.326 6.690 1.00 95.06 183 SER A C 1
ATOM 1363 O O . SER A 1 183 ? -11.710 6.891 7.462 1.00 95.06 183 SER A O 1
ATOM 1365 N N . LYS A 1 184 ? -9.884 5.647 7.139 1.00 93.56 184 LYS A N 1
ATOM 1366 C CA . LYS A 1 184 ? -9.628 5.451 8.569 1.00 93.56 184 LYS A CA 1
ATOM 1367 C C . LYS A 1 184 ? -9.183 6.689 9.322 1.00 93.56 184 LYS A C 1
ATOM 1369 O O . LYS A 1 184 ? -9.506 6.807 10.496 1.00 93.56 184 LYS A O 1
ATOM 1374 N N . ALA A 1 185 ? -8.416 7.572 8.694 1.00 92.56 185 ALA A N 1
ATOM 1375 C CA . ALA A 1 185 ? -7.976 8.808 9.331 1.00 92.56 185 ALA A CA 1
ATOM 1376 C C . ALA A 1 185 ? -9.142 9.782 9.583 1.00 92.56 185 ALA A C 1
ATOM 1378 O O . ALA A 1 185 ? -8.992 10.715 10.371 1.00 92.56 185 ALA A O 1
ATOM 1379 N N . ALA A 1 186 ? -10.284 9.581 8.916 1.00 88.12 186 ALA A N 1
ATOM 1380 C CA . ALA A 1 186 ? -11.482 10.397 9.076 1.00 88.12 186 ALA A CA 1
ATOM 1381 C C . ALA A 1 186 ? -12.360 10.018 10.290 1.00 88.12 186 ALA A C 1
ATOM 1383 O O . ALA A 1 186 ? -13.284 10.774 10.603 1.00 88.12 186 ALA A O 1
ATOM 1384 N N . PHE A 1 187 ? -12.090 8.890 10.962 1.00 64.88 187 PHE A N 1
ATOM 1385 C CA . PHE A 1 187 ? -12.832 8.386 12.130 1.00 64.88 187 PHE A CA 1
ATOM 1386 C C . PHE A 1 187 ? -11.959 8.353 13.391 1.00 64.88 187 PHE A C 1
ATOM 1388 O O . PHE A 1 187 ? -12.534 8.549 14.487 1.00 64.88 187 PHE A O 1
#

Foldseek 3Di:
DADDDPQFDDPLVLVLVLQVVCCVDPQHQALVLLVQLLVLLVVVVVCPDVDPVVNVVSSVVNVVSGDPVSVVSSNVVRDGPVNVVVVCVVVVNDQPPPPDDDDDDPDDPDDPDFPLVVDDPVVNVVVVVVLVPDDPVVNQVVCVVRVNDQPPVHPPDPPPVDPPDPPPRPCSSSVVSSVSSVVNNVD

Radius of gyration: 21.51 Å; chains: 1; bounding box: 39×33×60 Å

Organism: NCBI:txid2605255